Protein AF-F2LV15-F1 (afdb_monomer_lite)

Sequence (290 aa):
MLFKLFSFTTITFILYVIFGIISYVFFKDALTNHFLLFFIGASVLFAAANFAYYYYQLISNVEKINRQFKDIISDERIDLLKEIKTPSVPFVETFMKKFKELINTTIGNLITAAGKASVFNAKFNFELKKTITAINENMEQFDAINSTMKDASYAITDISKNVEDFSNFMSEIEQAAKEVLLIAENVETAMESNVEMMEDGKHLINELGDNLKNISNIVNVINDIADQTNLLALNAAIEAARAGEAGRGFAVVADEVRKLAEKTQSNAHEIYEMINTVSVNAEKLIDQNL

Structure (mmCIF, N/CA/C/O backbone):
data_AF-F2LV15-F1
#
_entry.id   AF-F2LV15-F1
#
loop_
_atom_site.group_PDB
_atom_site.id
_atom_site.type_symbol
_atom_site.label_atom_id
_atom_site.label_alt_id
_atom_site.label_comp_id
_atom_site.label_asym_id
_atom_site.label_entity_id
_atom_site.label_seq_id
_atom_site.pdbx_PDB_ins_code
_atom_site.Cartn_x
_atom_site.Cartn_y
_atom_site.Cartn_z
_atom_site.occupancy
_atom_site.B_iso_or_equiv
_atom_site.auth_seq_id
_atom_site.auth_comp_id
_atom_site.auth_asym_id
_atom_site.auth_atom_id
_atom_site.pdbx_PDB_model_num
ATOM 1 N N . MET A 1 1 ? 65.705 5.227 -80.078 1.00 57.25 1 MET A N 1
ATOM 2 C CA . MET A 1 1 ? 64.737 5.387 -81.191 1.00 57.25 1 MET A CA 1
ATOM 3 C C . MET A 1 1 ? 64.908 6.724 -81.886 1.00 57.25 1 MET A C 1
ATOM 5 O O . MET A 1 1 ? 65.190 6.689 -83.072 1.00 57.25 1 MET A O 1
ATOM 9 N N . LEU A 1 2 ? 64.864 7.854 -81.163 1.00 55.50 2 LEU A N 1
ATOM 10 C CA . LEU A 1 2 ? 65.332 9.150 -81.680 1.00 55.50 2 LEU A CA 1
ATOM 11 C C . LEU A 1 2 ? 66.705 9.007 -82.334 1.00 55.50 2 LEU A C 1
ATOM 13 O O . LEU A 1 2 ? 66.846 9.385 -83.473 1.00 55.50 2 LEU A O 1
ATOM 17 N N . PHE A 1 3 ? 67.647 8.292 -81.713 1.00 60.44 3 PHE A N 1
ATOM 18 C CA . PHE A 1 3 ? 68.953 8.019 -82.324 1.00 60.44 3 PHE A CA 1
ATOM 19 C C . PHE A 1 3 ? 68.913 7.182 -83.621 1.00 60.44 3 PHE A C 1
ATOM 21 O O . PHE A 1 3 ? 69.736 7.403 -84.492 1.00 60.44 3 PHE A O 1
ATOM 28 N N . LYS A 1 4 ? 67.965 6.243 -83.791 1.00 64.06 4 LYS A N 1
ATOM 29 C CA . LYS A 1 4 ? 67.830 5.429 -85.023 1.00 64.06 4 LYS A CA 1
ATOM 30 C C . LYS A 1 4 ? 67.098 6.185 -86.131 1.00 64.06 4 LYS A C 1
ATOM 32 O O . LYS A 1 4 ? 67.477 6.067 -87.284 1.00 64.06 4 LYS A O 1
ATOM 37 N N . LEU A 1 5 ? 66.069 6.952 -85.776 1.00 66.00 5 LEU A N 1
ATOM 38 C CA . LEU A 1 5 ? 65.359 7.849 -86.688 1.00 66.00 5 LEU A CA 1
ATOM 39 C C . LEU A 1 5 ? 66.277 8.985 -87.130 1.00 66.00 5 LEU A C 1
ATOM 41 O O . LEU A 1 5 ? 66.408 9.209 -88.321 1.00 66.00 5 LEU A O 1
ATOM 45 N N . PHE A 1 6 ? 66.993 9.587 -86.177 1.00 70.38 6 PHE A N 1
ATOM 46 C CA . PHE A 1 6 ? 68.025 10.588 -86.405 1.00 70.38 6 PHE A CA 1
ATOM 47 C C . PHE A 1 6 ? 69.156 10.006 -87.246 1.00 70.38 6 PHE A C 1
ATOM 49 O O . PHE A 1 6 ? 69.463 10.561 -88.283 1.00 70.38 6 PHE A O 1
ATOM 56 N N . SER A 1 7 ? 69.706 8.840 -86.893 1.00 73.31 7 SER A N 1
ATOM 57 C CA . SER A 1 7 ? 70.724 8.158 -87.703 1.00 73.31 7 SER A CA 1
ATOM 58 C C . SER A 1 7 ? 70.222 7.850 -89.113 1.00 73.31 7 SER A C 1
ATOM 60 O O . SER A 1 7 ? 70.946 8.118 -90.062 1.00 73.31 7 SER A O 1
ATOM 62 N N . PHE A 1 8 ? 68.981 7.386 -89.285 1.00 74.94 8 PHE A N 1
ATOM 63 C CA . PHE A 1 8 ? 68.392 7.166 -90.604 1.00 74.94 8 PHE A CA 1
ATOM 64 C C . PHE A 1 8 ? 68.235 8.477 -91.381 1.00 74.94 8 PHE A C 1
ATOM 66 O O . PHE A 1 8 ? 68.671 8.537 -92.524 1.00 74.94 8 PHE A O 1
ATOM 73 N N . THR A 1 9 ? 67.702 9.549 -90.784 1.00 76.44 9 THR A N 1
ATOM 74 C CA . THR A 1 9 ? 67.634 10.871 -91.435 1.00 76.44 9 THR A CA 1
ATOM 75 C C . THR A 1 9 ? 69.008 11.422 -91.764 1.00 76.44 9 THR A C 1
ATOM 77 O O . THR A 1 9 ? 69.189 11.955 -92.846 1.00 76.44 9 THR A O 1
ATOM 80 N N . THR A 1 10 ? 69.990 11.263 -90.881 1.00 79.00 10 THR A N 1
ATOM 81 C CA . THR A 1 10 ? 71.347 11.773 -91.077 1.00 79.00 10 THR A CA 1
ATOM 82 C C . THR A 1 10 ? 72.059 10.984 -92.170 1.00 79.00 10 THR A C 1
ATOM 84 O O . THR A 1 10 ? 72.655 11.585 -93.051 1.00 79.00 10 THR A O 1
ATOM 87 N N . ILE A 1 11 ? 71.941 9.653 -92.187 1.00 80.19 11 ILE A N 1
ATOM 88 C CA . ILE A 1 11 ? 72.506 8.792 -93.237 1.00 80.19 11 ILE A CA 1
ATOM 89 C C . ILE A 1 11 ? 71.835 9.072 -94.581 1.00 80.19 11 ILE A C 1
ATOM 91 O O . ILE A 1 11 ? 72.521 9.244 -95.583 1.00 80.19 11 ILE A O 1
ATOM 95 N N . THR A 1 12 ? 70.505 9.144 -94.614 1.00 77.88 12 THR A N 1
ATOM 96 C CA . THR A 1 12 ? 69.761 9.413 -95.851 1.00 77.88 12 THR A CA 1
ATOM 97 C C . THR A 1 12 ? 70.030 10.831 -96.361 1.00 77.88 12 THR A C 1
ATOM 99 O O . THR A 1 12 ? 70.203 11.005 -97.561 1.00 77.88 12 THR A O 1
ATOM 102 N N . PHE A 1 13 ? 70.186 11.823 -95.478 1.00 81.25 13 PHE A N 1
ATOM 103 C CA . PHE A 1 13 ? 70.585 13.186 -95.839 1.00 81.25 13 PHE A CA 1
ATOM 104 C C . PHE A 1 13 ? 72.026 13.253 -96.361 1.00 81.25 13 PHE A C 1
ATOM 106 O O . PHE A 1 13 ? 72.273 13.878 -97.387 1.00 81.25 13 PHE A O 1
ATOM 113 N N . ILE A 1 14 ? 72.974 12.564 -95.716 1.00 82.75 14 ILE A N 1
ATOM 114 C CA . ILE A 1 14 ? 74.360 12.460 -96.198 1.00 82.75 14 ILE A CA 1
ATOM 115 C C . ILE A 1 14 ? 74.393 11.794 -97.578 1.00 82.75 14 ILE A C 1
ATOM 117 O O . ILE A 1 14 ? 75.031 12.318 -98.486 1.00 82.75 14 ILE A O 1
ATOM 121 N N . LEU A 1 15 ? 73.671 10.685 -97.767 1.00 80.25 15 LEU A N 1
ATOM 122 C CA . LEU A 1 15 ? 73.543 10.021 -99.067 1.00 80.25 15 LEU A CA 1
ATOM 123 C C . LEU A 1 15 ? 72.927 10.950 -100.114 1.00 80.25 15 LEU A C 1
ATOM 125 O O . LEU A 1 15 ? 73.430 11.008 -101.230 1.00 80.25 15 LEU A O 1
ATOM 129 N N . TYR A 1 16 ? 71.887 11.702 -99.754 1.00 80.94 16 TYR A N 1
ATOM 130 C CA . TYR A 1 16 ? 71.246 12.678 -100.631 1.00 80.94 16 TYR A CA 1
ATOM 131 C C . TYR A 1 16 ? 72.227 13.768 -101.089 1.00 80.94 16 TYR A C 1
ATOM 133 O O . TYR A 1 16 ? 72.335 14.044 -102.283 1.00 80.94 16 TYR A O 1
ATOM 141 N N . VAL A 1 17 ? 73.001 14.333 -100.159 1.00 81.00 17 VAL A N 1
ATOM 142 C CA . VAL A 1 17 ? 74.029 15.340 -100.460 1.00 81.00 17 VAL A CA 1
ATOM 143 C C . VAL A 1 17 ? 75.148 14.749 -101.325 1.00 81.00 17 VAL A C 1
ATOM 145 O O . VAL A 1 17 ? 75.535 15.366 -102.315 1.00 81.00 17 VAL A O 1
ATOM 148 N N . ILE A 1 18 ? 75.632 13.542 -101.014 1.00 81.56 18 ILE A N 1
ATOM 149 C CA . ILE A 1 18 ? 76.665 12.847 -101.801 1.00 81.56 18 ILE A CA 1
ATOM 150 C C . ILE A 1 18 ? 76.174 12.571 -103.227 1.00 81.56 18 ILE A C 1
ATOM 152 O O . ILE A 1 18 ? 76.886 12.880 -104.180 1.00 81.56 18 ILE A O 1
ATOM 156 N N . PHE A 1 19 ? 74.956 12.046 -103.397 1.00 77.62 19 PHE A N 1
ATOM 157 C CA . PHE A 1 19 ? 74.352 11.841 -104.717 1.00 77.62 19 PHE A CA 1
ATOM 158 C C . PHE A 1 19 ? 74.187 13.159 -105.477 1.00 77.62 19 PHE A C 1
ATOM 160 O O . PHE A 1 19 ? 74.449 13.201 -106.679 1.00 77.62 19 PHE A O 1
ATOM 167 N N . GLY A 1 20 ? 73.816 14.242 -104.787 1.00 74.62 20 GLY A N 1
ATOM 168 C CA . GLY A 1 20 ? 73.754 15.585 -105.364 1.00 74.62 20 GLY A CA 1
ATOM 169 C C . GLY A 1 20 ? 75.109 16.065 -105.895 1.00 74.62 20 GLY A C 1
ATOM 170 O O . GLY A 1 20 ? 75.189 16.543 -107.026 1.00 74.62 20 GLY A O 1
ATOM 171 N N . ILE A 1 21 ? 76.183 15.876 -105.120 1.00 79.38 21 ILE A N 1
ATOM 172 C CA . ILE A 1 21 ? 77.556 16.242 -105.507 1.00 79.38 21 ILE A CA 1
ATOM 173 C C . ILE A 1 21 ? 78.051 15.376 -106.676 1.00 79.38 21 ILE A C 1
ATOM 175 O O . ILE A 1 21 ? 78.577 15.912 -107.650 1.00 79.38 21 ILE A O 1
ATOM 179 N N . ILE A 1 22 ? 77.858 14.054 -106.619 1.00 77.50 22 ILE A N 1
ATOM 180 C CA . ILE A 1 22 ? 78.252 13.119 -107.689 1.00 77.50 22 ILE A CA 1
ATOM 181 C C . ILE A 1 22 ? 77.520 13.456 -108.991 1.00 77.50 22 ILE A C 1
ATOM 183 O O . ILE A 1 22 ? 78.147 13.536 -110.045 1.00 77.50 22 ILE A O 1
ATOM 187 N N . SER A 1 23 ? 76.210 13.702 -108.916 1.00 72.19 23 SER A N 1
ATOM 188 C CA . SER A 1 23 ? 75.401 14.092 -110.073 1.00 72.19 23 SER A CA 1
ATOM 189 C C . SER A 1 23 ? 75.922 15.384 -110.711 1.00 72.19 23 SER A C 1
ATOM 191 O O . SER A 1 23 ? 76.111 15.439 -111.925 1.00 72.19 23 SER A O 1
ATOM 193 N N . TYR A 1 24 ? 76.268 16.391 -109.899 1.00 73.94 24 TYR A N 1
ATOM 194 C CA . TYR A 1 24 ? 76.853 17.643 -110.389 1.00 73.94 24 TYR A CA 1
ATOM 195 C C . TYR A 1 24 ? 78.217 17.451 -111.074 1.00 73.94 24 TYR A C 1
ATOM 197 O O . TYR A 1 24 ? 78.481 18.080 -112.097 1.00 73.94 24 TYR A O 1
ATOM 205 N N . VAL A 1 25 ? 79.083 16.584 -110.537 1.00 76.50 25 VAL A N 1
ATOM 206 C CA . VAL A 1 25 ? 80.433 16.350 -111.082 1.00 76.50 25 VAL A CA 1
ATOM 207 C C . VAL A 1 25 ? 80.398 15.555 -112.390 1.00 76.50 25 VAL A C 1
ATOM 209 O O . VAL A 1 25 ? 81.086 15.927 -113.336 1.00 76.50 25 VAL A O 1
ATOM 212 N N . PHE A 1 26 ? 79.606 14.481 -112.466 1.00 70.50 26 PHE A N 1
ATOM 213 C CA . PHE A 1 26 ? 79.607 13.568 -113.618 1.00 70.50 26 PHE A CA 1
ATOM 214 C C . PHE A 1 26 ? 78.736 14.031 -114.792 1.00 70.50 26 PHE A C 1
ATOM 216 O O . PHE A 1 26 ? 79.024 13.680 -115.932 1.00 70.50 26 PHE A O 1
ATOM 223 N N . PHE A 1 27 ? 77.688 14.817 -114.539 1.00 68.88 27 PHE A N 1
ATOM 224 C CA . PHE A 1 27 ? 76.720 15.228 -115.563 1.00 68.88 27 PHE A CA 1
ATOM 225 C C . PHE A 1 27 ? 76.712 16.746 -115.804 1.00 68.88 27 PHE A C 1
ATOM 227 O O . PHE A 1 27 ? 75.730 17.289 -116.308 1.00 68.88 27 PHE A O 1
ATOM 234 N N . LYS A 1 28 ? 77.806 17.441 -115.465 1.00 66.38 28 LYS A N 1
ATOM 235 C CA . LYS A 1 28 ? 77.930 18.910 -115.490 1.00 66.38 28 LYS A CA 1
ATOM 236 C C . LYS A 1 28 ? 77.483 19.561 -116.811 1.00 66.38 28 LYS A C 1
ATOM 238 O O . LYS A 1 28 ? 76.786 20.576 -116.770 1.00 66.38 28 LYS A O 1
ATOM 243 N N . ASP A 1 29 ? 77.825 18.952 -117.948 1.00 64.50 29 ASP A N 1
ATOM 244 C CA . ASP A 1 29 ? 77.518 19.468 -119.294 1.00 64.50 29 ASP A CA 1
ATOM 245 C C . ASP A 1 29 ? 76.077 19.166 -119.747 1.00 64.50 29 ASP A C 1
ATOM 247 O O . ASP A 1 29 ? 75.484 19.925 -120.509 1.00 64.50 29 ASP A O 1
ATOM 251 N N . ALA A 1 30 ? 75.472 18.084 -119.243 1.00 62.19 30 ALA A N 1
ATOM 252 C CA . ALA A 1 30 ? 74.071 17.737 -119.503 1.00 62.19 30 ALA A CA 1
ATOM 253 C C . ALA A 1 30 ? 73.099 18.479 -118.563 1.00 62.19 30 ALA A C 1
ATOM 255 O O . ALA A 1 30 ? 71.939 18.715 -118.901 1.00 62.19 30 ALA A O 1
ATOM 256 N N . LEU A 1 31 ? 73.569 18.859 -117.372 1.00 61.91 31 LEU A N 1
ATOM 257 C CA . LEU A 1 31 ? 72.756 19.464 -116.319 1.00 61.91 31 LEU A CA 1
ATOM 258 C C . LEU A 1 31 ? 72.715 20.995 -116.366 1.00 61.91 31 LEU A C 1
ATOM 260 O O . LEU A 1 31 ? 71.868 21.573 -115.692 1.00 61.91 31 LEU A O 1
ATOM 264 N N . THR A 1 32 ? 73.548 21.678 -117.156 1.00 63.94 32 THR A N 1
ATOM 265 C CA . THR A 1 32 ? 73.711 23.144 -117.061 1.00 63.94 32 THR A CA 1
ATOM 266 C C . THR A 1 32 ? 72.404 23.928 -117.267 1.00 63.94 32 THR A C 1
ATOM 268 O O . THR A 1 32 ? 72.209 24.953 -116.622 1.00 63.94 32 THR A O 1
ATOM 271 N N . ASN A 1 33 ? 71.465 23.403 -118.069 1.00 64.75 33 ASN A N 1
ATOM 272 C CA . ASN A 1 33 ? 70.156 24.033 -118.310 1.00 64.75 33 ASN A CA 1
ATOM 273 C C . ASN A 1 33 ? 68.991 23.4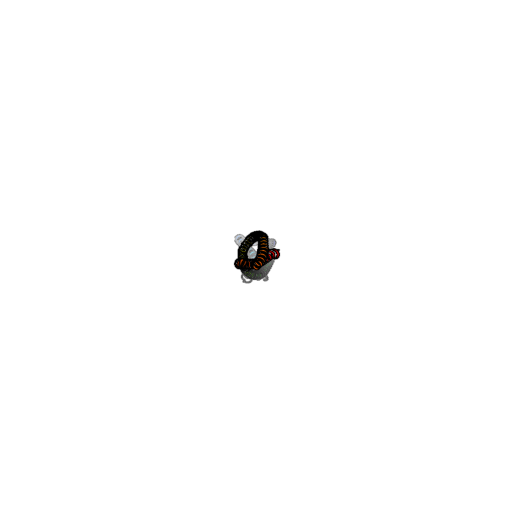59 -117.472 1.00 64.75 33 ASN A C 1
ATOM 275 O O . ASN A 1 33 ? 67.927 24.069 -117.440 1.00 64.75 33 ASN A O 1
ATOM 279 N N . HIS A 1 34 ? 69.155 22.318 -116.785 1.00 71.19 34 HIS A N 1
ATOM 280 C CA . HIS A 1 34 ? 68.050 21.628 -116.083 1.00 71.19 34 HIS A CA 1
ATOM 281 C C . HIS A 1 34 ? 68.381 21.162 -114.647 1.00 71.19 34 HIS A C 1
ATOM 283 O O . HIS A 1 34 ? 67.541 20.542 -113.994 1.00 71.19 34 HIS A O 1
ATOM 289 N N . PHE A 1 35 ? 69.566 21.482 -114.111 1.00 72.88 35 PHE A N 1
ATOM 290 C CA . PHE A 1 35 ? 70.040 21.037 -112.791 1.00 72.88 35 PHE A CA 1
ATOM 291 C C . PHE A 1 35 ? 69.076 21.366 -111.646 1.00 72.88 35 PHE A C 1
ATOM 293 O O . PHE A 1 35 ? 68.763 20.500 -110.831 1.00 72.88 35 PHE A O 1
ATOM 300 N N . LEU A 1 36 ? 68.574 22.606 -111.601 1.00 71.44 36 LEU A N 1
ATOM 301 C CA . LEU A 1 36 ? 67.680 23.064 -110.533 1.00 71.44 36 LEU A CA 1
ATOM 302 C C . LEU A 1 36 ? 66.377 22.257 -110.483 1.00 71.44 36 LEU A C 1
ATOM 304 O O . LEU A 1 36 ? 65.924 21.905 -109.397 1.00 71.44 36 LEU A O 1
ATOM 308 N N . LEU A 1 37 ? 65.805 21.910 -111.639 1.00 76.69 37 LEU A N 1
ATOM 309 C CA . LEU A 1 37 ? 64.569 21.126 -111.706 1.00 76.69 37 LEU A CA 1
ATOM 310 C C . LEU A 1 37 ? 64.782 19.693 -111.201 1.00 76.69 37 LEU A C 1
ATOM 312 O O . LEU A 1 37 ? 63.983 19.203 -110.401 1.00 76.69 37 LEU A O 1
ATOM 316 N N . PHE A 1 38 ? 65.884 19.043 -111.592 1.00 79.62 38 PHE A N 1
ATOM 317 C CA . PHE A 1 38 ? 66.228 17.706 -111.096 1.00 79.62 38 PHE A CA 1
ATOM 318 C C . PHE A 1 38 ? 66.532 17.701 -109.593 1.00 79.62 38 PHE A C 1
ATOM 320 O O . PHE A 1 38 ? 66.089 16.799 -108.882 1.00 79.62 38 PHE A O 1
ATOM 327 N N . PHE A 1 39 ? 67.236 18.717 -109.087 1.00 77.25 39 PHE A N 1
ATOM 328 C CA . PHE A 1 39 ? 67.559 18.831 -107.665 1.00 77.25 39 PHE A CA 1
ATOM 329 C C . PHE A 1 39 ? 66.314 19.069 -106.795 1.00 77.25 39 PHE A C 1
ATOM 331 O O . PHE A 1 39 ? 66.156 18.443 -105.743 1.00 77.25 39 PHE A O 1
ATOM 338 N N . ILE A 1 40 ? 65.393 19.930 -107.239 1.00 80.44 40 ILE A N 1
ATOM 339 C CA . ILE A 1 40 ? 64.112 20.151 -106.552 1.00 80.44 40 ILE A CA 1
ATOM 340 C C . ILE A 1 40 ? 63.282 18.862 -106.561 1.00 80.44 40 ILE A C 1
ATOM 342 O O . ILE A 1 40 ? 62.785 18.452 -105.513 1.00 80.44 40 ILE A O 1
ATOM 346 N N . GLY A 1 41 ? 63.188 18.176 -107.706 1.00 84.25 41 GLY A N 1
ATOM 347 C CA . GLY A 1 41 ? 62.476 16.899 -107.817 1.00 84.25 41 GLY A CA 1
ATOM 348 C C . GLY A 1 41 ? 63.036 15.823 -106.881 1.00 84.25 41 GLY A C 1
ATOM 349 O O . GLY A 1 41 ? 62.278 15.162 -106.169 1.00 84.25 41 GLY A O 1
ATOM 350 N N . ALA A 1 42 ? 64.363 15.696 -106.809 1.00 81.75 42 ALA A N 1
ATOM 351 C CA . ALA A 1 42 ? 65.031 14.771 -105.898 1.00 81.75 42 ALA A CA 1
ATOM 352 C C . ALA A 1 42 ? 64.813 15.145 -104.419 1.00 81.75 42 ALA A C 1
ATOM 354 O O . ALA A 1 42 ? 64.582 14.257 -103.599 1.00 81.75 42 ALA A O 1
ATOM 355 N N . SER A 1 43 ? 64.807 16.441 -104.080 1.00 82.50 43 SER A N 1
ATOM 356 C CA . SER A 1 43 ? 64.523 16.927 -102.717 1.00 82.50 43 SER A CA 1
ATOM 357 C C . SER A 1 43 ? 63.098 16.584 -102.279 1.00 82.50 43 SER A C 1
ATOM 359 O O . SER A 1 43 ? 62.882 16.141 -101.152 1.00 82.50 43 SER A O 1
ATOM 361 N N . VAL A 1 44 ? 62.119 16.765 -103.172 1.00 87.75 44 VAL A N 1
ATOM 362 C CA . VAL A 1 44 ? 60.709 16.442 -102.906 1.00 87.75 44 VAL A CA 1
ATOM 363 C C . VAL A 1 44 ? 60.524 14.937 -102.735 1.00 87.75 44 VAL A C 1
ATOM 365 O O . VAL A 1 44 ? 59.878 14.510 -101.780 1.00 87.75 44 VAL A O 1
ATOM 368 N N . LEU A 1 45 ? 61.130 14.122 -103.604 1.00 86.56 45 LEU A N 1
ATOM 369 C CA . LEU A 1 45 ? 61.100 12.661 -103.478 1.00 86.56 45 LEU A CA 1
ATOM 370 C C . LEU A 1 45 ? 61.751 12.186 -102.177 1.00 86.56 45 LEU A C 1
ATOM 372 O O . LEU A 1 45 ? 61.209 11.313 -101.501 1.00 86.56 45 LEU A O 1
ATOM 376 N N . PHE A 1 46 ? 62.878 12.786 -101.798 1.00 82.94 46 PHE A N 1
ATOM 377 C CA . PHE A 1 46 ? 63.549 12.504 -100.537 1.00 82.94 46 PHE A CA 1
ATOM 378 C C . PHE A 1 46 ? 62.656 12.831 -99.336 1.00 82.94 46 PHE A C 1
ATOM 380 O O . PHE A 1 46 ? 62.456 11.984 -98.464 1.00 82.94 46 PHE A O 1
ATOM 387 N N . ALA A 1 47 ? 62.071 14.032 -99.314 1.00 84.38 47 ALA A N 1
ATOM 388 C CA . ALA A 1 47 ? 61.150 14.451 -98.265 1.00 84.38 47 ALA A CA 1
ATOM 389 C C . ALA A 1 47 ? 59.920 13.532 -98.190 1.00 84.38 47 ALA A C 1
ATOM 391 O O . ALA A 1 47 ? 59.529 13.129 -97.097 1.00 84.38 47 ALA A O 1
ATOM 392 N N . ALA A 1 48 ? 59.354 13.134 -99.334 1.00 87.75 48 ALA A N 1
ATOM 393 C CA . ALA A 1 48 ? 58.217 12.221 -99.404 1.00 87.75 48 ALA A CA 1
ATOM 394 C C . ALA A 1 48 ? 58.563 10.810 -98.903 1.00 87.75 48 ALA A C 1
ATOM 396 O O . ALA A 1 48 ? 57.798 10.236 -98.133 1.00 87.75 48 ALA A O 1
ATOM 397 N N . ALA A 1 49 ? 59.721 10.259 -99.279 1.00 84.62 49 ALA A N 1
ATOM 398 C CA . ALA A 1 49 ? 60.176 8.950 -98.809 1.00 84.62 49 ALA A CA 1
ATOM 399 C C . ALA A 1 49 ? 60.447 8.953 -97.298 1.00 84.62 49 ALA A C 1
ATOM 401 O O . ALA A 1 49 ? 60.085 8.019 -96.581 1.00 84.62 49 ALA A O 1
ATOM 402 N N . ASN A 1 50 ? 61.047 10.033 -96.803 1.00 82.44 50 ASN A N 1
ATOM 403 C CA . ASN A 1 50 ? 61.328 10.220 -95.392 1.00 82.44 50 ASN A CA 1
ATOM 404 C C . ASN A 1 50 ? 60.026 10.388 -94.583 1.00 82.44 50 ASN A C 1
ATOM 406 O O . ASN A 1 50 ? 59.840 9.716 -93.568 1.00 82.44 50 ASN A O 1
ATOM 410 N N . PHE A 1 51 ? 59.075 11.180 -95.091 1.00 85.88 51 PHE A N 1
ATOM 411 C CA . PHE A 1 51 ? 57.730 11.302 -94.530 1.00 85.88 51 PHE A CA 1
ATOM 412 C C . PHE A 1 51 ? 56.985 9.965 -94.540 1.00 85.88 51 PHE A C 1
ATOM 414 O O . PHE A 1 51 ? 56.423 9.588 -93.520 1.00 85.88 51 PHE A O 1
ATOM 421 N N . ALA A 1 52 ? 57.018 9.211 -95.641 1.00 84.88 52 ALA A N 1
ATOM 422 C CA . ALA A 1 52 ? 56.389 7.896 -95.738 1.00 84.88 52 ALA A CA 1
ATOM 423 C C . ALA A 1 52 ? 56.989 6.900 -94.732 1.00 84.88 52 ALA A C 1
ATOM 425 O O . ALA A 1 52 ? 56.249 6.163 -94.079 1.00 84.88 52 ALA A O 1
ATOM 426 N N . TYR A 1 53 ? 58.311 6.918 -94.545 1.00 82.44 53 TYR A N 1
ATOM 427 C CA . TYR A 1 53 ? 58.990 6.109 -93.533 1.00 82.44 53 TYR A CA 1
ATOM 428 C C . TYR A 1 53 ? 58.546 6.487 -92.114 1.00 82.44 53 TYR A C 1
ATOM 430 O O . TYR A 1 53 ? 58.164 5.617 -91.329 1.00 82.44 53 TYR A O 1
ATOM 438 N N . TYR A 1 54 ? 58.520 7.783 -91.792 1.00 80.12 54 TYR A N 1
ATOM 439 C CA . TYR A 1 54 ? 58.033 8.274 -90.502 1.00 80.12 54 TYR A CA 1
ATOM 440 C C . TYR A 1 54 ? 56.549 7.955 -90.272 1.00 80.12 54 TYR A C 1
ATOM 442 O O . TYR A 1 54 ? 56.179 7.489 -89.193 1.00 80.12 54 TYR A O 1
ATOM 450 N N . TYR A 1 55 ? 55.711 8.143 -91.290 1.00 83.75 55 TYR A N 1
ATOM 451 C CA . TYR A 1 55 ? 54.283 7.840 -91.271 1.00 83.75 55 TYR A CA 1
ATOM 452 C C . TYR A 1 55 ? 54.036 6.347 -91.018 1.00 83.75 55 TYR A C 1
ATOM 454 O O . TYR A 1 55 ? 53.261 5.982 -90.131 1.00 83.75 55 TYR A O 1
ATOM 462 N N . TYR A 1 56 ? 54.745 5.468 -91.728 1.00 80.69 56 TYR A N 1
ATOM 463 C CA . TYR A 1 56 ? 54.607 4.024 -91.555 1.00 80.69 56 TYR A CA 1
ATOM 464 C C . TYR A 1 56 ? 55.137 3.547 -90.193 1.00 80.69 56 TYR A C 1
ATOM 466 O O . TYR A 1 56 ? 54.520 2.699 -89.548 1.00 80.69 56 TYR A O 1
ATOM 474 N N . GLN A 1 57 ? 56.244 4.118 -89.709 1.00 76.56 57 GLN A N 1
ATOM 475 C CA . GLN A 1 57 ? 56.864 3.696 -88.452 1.00 76.56 57 GLN A CA 1
ATOM 476 C C . GLN A 1 57 ? 56.118 4.198 -87.203 1.00 76.56 57 GLN A C 1
ATOM 478 O O . GLN A 1 57 ? 56.082 3.492 -86.191 1.00 76.56 57 GLN A O 1
ATOM 483 N N . LEU A 1 58 ? 55.542 5.403 -87.242 1.00 76.38 58 LEU A N 1
ATOM 484 C CA . LEU A 1 58 ? 54.887 6.033 -86.088 1.00 76.38 58 LEU A CA 1
ATOM 485 C C . LEU A 1 58 ? 53.362 6.018 -86.215 1.00 76.38 58 LEU A C 1
ATOM 487 O O . LEU A 1 58 ? 52.688 5.408 -85.386 1.00 76.38 58 LEU A O 1
ATOM 491 N N . ILE A 1 59 ? 52.817 6.654 -87.254 1.00 80.56 59 ILE A N 1
ATOM 492 C CA . ILE A 1 59 ? 51.377 6.940 -87.361 1.00 80.56 59 ILE A CA 1
ATOM 493 C C . ILE A 1 59 ? 50.572 5.655 -87.574 1.00 80.56 59 ILE A C 1
ATOM 495 O O . ILE A 1 59 ? 49.627 5.397 -86.831 1.00 80.56 59 ILE A O 1
ATOM 499 N N . SER A 1 60 ? 50.996 4.786 -88.496 1.00 79.62 60 SER A N 1
ATOM 500 C CA . SER A 1 60 ? 50.312 3.506 -88.757 1.00 79.62 60 SER A CA 1
ATOM 501 C C . SER A 1 60 ? 50.231 2.611 -87.511 1.00 79.62 60 SER A C 1
ATOM 503 O O . SER A 1 60 ? 49.219 1.959 -87.249 1.00 79.62 60 SER A O 1
ATOM 505 N N . ASN A 1 61 ? 51.282 2.605 -86.690 1.00 79.31 61 ASN A N 1
ATOM 506 C CA . ASN A 1 61 ? 51.326 1.823 -85.456 1.00 79.31 61 ASN A CA 1
ATOM 507 C C . ASN A 1 61 ? 50.397 2.382 -84.368 1.00 79.31 61 ASN A C 1
ATOM 509 O O . ASN A 1 61 ? 49.749 1.607 -83.663 1.00 79.31 61 ASN A O 1
ATOM 513 N N . VAL A 1 62 ? 50.284 3.708 -84.264 1.00 79.25 62 VAL A N 1
ATOM 514 C CA . VAL A 1 62 ? 49.325 4.369 -83.365 1.00 79.25 62 VAL A CA 1
ATOM 515 C C . VAL A 1 62 ? 47.887 4.115 -83.819 1.00 79.25 62 VAL A C 1
ATOM 517 O O . VAL A 1 62 ? 47.041 3.782 -82.992 1.00 79.25 62 VAL A O 1
ATOM 520 N N . GLU A 1 63 ? 47.602 4.170 -85.123 1.00 81.88 63 GLU A N 1
ATOM 521 C CA . GLU A 1 63 ? 46.275 3.834 -85.652 1.00 81.88 63 GLU A CA 1
ATOM 522 C C . GLU A 1 63 ? 45.872 2.386 -85.350 1.00 81.88 63 GLU A C 1
ATOM 524 O O . GLU A 1 63 ? 44.721 2.132 -84.991 1.00 81.88 63 GLU A O 1
ATOM 529 N N . LYS A 1 64 ? 46.804 1.430 -85.460 1.00 81.38 64 LYS A N 1
ATOM 530 C CA . LYS A 1 64 ? 46.554 0.021 -85.110 1.00 81.38 64 LYS A CA 1
ATOM 531 C C . LYS A 1 64 ? 46.209 -0.148 -83.633 1.00 81.38 64 LYS A C 1
ATOM 533 O O . LYS A 1 64 ? 45.292 -0.902 -83.320 1.00 81.38 64 LYS A O 1
ATOM 538 N N . ILE A 1 65 ? 46.917 0.551 -82.744 1.00 80.62 65 ILE A N 1
ATOM 539 C CA . ILE A 1 65 ? 46.610 0.557 -81.308 1.00 80.62 65 ILE A CA 1
ATOM 540 C C . ILE A 1 65 ? 45.231 1.170 -81.063 1.00 80.62 65 ILE A C 1
ATOM 542 O O . ILE A 1 65 ? 44.427 0.582 -80.349 1.00 80.62 65 ILE A O 1
ATOM 546 N N . ASN A 1 66 ? 44.927 2.309 -81.688 1.00 82.81 66 ASN A N 1
ATOM 547 C CA . ASN A 1 66 ? 43.638 2.978 -81.533 1.00 82.81 66 ASN A CA 1
ATOM 548 C C . ASN A 1 66 ? 42.465 2.087 -81.973 1.00 82.81 66 ASN A C 1
ATOM 550 O O . ASN A 1 66 ? 41.456 2.021 -81.281 1.00 82.81 66 ASN A O 1
ATOM 554 N N . ARG A 1 67 ? 42.607 1.352 -83.086 1.00 82.56 67 ARG A N 1
ATOM 555 C CA . ARG A 1 67 ? 41.598 0.370 -83.521 1.00 82.56 67 ARG A CA 1
ATOM 556 C C . ARG A 1 67 ? 41.431 -0.753 -82.498 1.00 82.56 67 ARG A C 1
ATOM 558 O O . ARG A 1 67 ? 40.310 -1.027 -82.101 1.00 82.56 67 ARG A O 1
ATOM 565 N N . GLN A 1 68 ? 42.531 -1.327 -82.006 1.00 80.44 68 GLN A N 1
ATOM 566 C CA . GLN A 1 68 ? 42.473 -2.376 -80.979 1.00 80.44 68 GLN A CA 1
ATOM 567 C C . GLN A 1 68 ? 41.817 -1.888 -79.679 1.00 80.44 68 GLN A C 1
ATOM 569 O O . GLN A 1 68 ? 41.034 -2.621 -79.086 1.00 80.44 68 GLN A O 1
ATOM 574 N N . PHE A 1 69 ? 42.083 -0.651 -79.252 1.00 77.81 69 PHE A N 1
ATOM 575 C CA . PHE A 1 69 ? 41.394 -0.052 -78.106 1.00 77.81 69 PHE A CA 1
ATOM 576 C C . PHE A 1 69 ? 39.917 0.188 -78.371 1.00 77.81 69 PHE A C 1
ATOM 578 O O . PHE A 1 69 ? 39.095 -0.103 -77.508 1.00 77.81 69 PHE A O 1
ATOM 585 N N . LYS A 1 70 ? 39.574 0.699 -79.556 1.00 81.31 70 LYS A N 1
ATOM 586 C CA . LYS A 1 70 ? 38.182 0.895 -79.949 1.00 81.31 70 LYS A CA 1
ATOM 587 C C . LYS A 1 70 ? 37.421 -0.426 -79.898 1.00 81.31 70 LYS A C 1
ATOM 589 O O . LYS A 1 70 ? 36.345 -0.436 -79.324 1.00 81.31 70 LYS A O 1
ATOM 594 N N . ASP A 1 71 ? 38.015 -1.514 -80.385 1.00 78.38 71 ASP A N 1
ATOM 595 C CA . ASP A 1 71 ? 37.412 -2.850 -80.353 1.00 78.38 71 ASP A CA 1
ATOM 596 C C . ASP A 1 71 ? 37.228 -3.380 -78.921 1.00 78.38 71 ASP A C 1
ATOM 598 O O . ASP A 1 71 ? 36.234 -4.035 -78.632 1.00 78.38 71 ASP A O 1
ATOM 602 N N . ILE A 1 72 ? 38.174 -3.099 -78.015 1.00 76.44 72 ILE A N 1
ATOM 603 C CA . ILE A 1 72 ? 38.085 -3.490 -76.595 1.00 76.44 72 ILE A CA 1
ATOM 604 C C . ILE A 1 72 ? 36.991 -2.699 -75.860 1.00 76.44 72 ILE A C 1
ATOM 606 O O . ILE A 1 72 ? 36.363 -3.227 -74.948 1.00 76.44 72 ILE A O 1
ATOM 610 N N . ILE A 1 73 ? 36.779 -1.433 -76.231 1.00 73.00 73 ILE A N 1
ATOM 611 C CA . ILE A 1 73 ? 35.837 -0.520 -75.562 1.00 73.00 73 ILE A CA 1
ATOM 612 C C . ILE A 1 73 ? 34.436 -0.572 -76.195 1.00 73.00 73 ILE A C 1
ATOM 614 O O . ILE A 1 73 ? 33.459 -0.227 -75.541 1.00 73.00 73 ILE A O 1
ATOM 618 N N . SER A 1 74 ? 34.314 -0.983 -77.460 1.00 73.50 74 SER A N 1
ATOM 619 C CA . SER A 1 74 ? 33.026 -1.085 -78.160 1.00 73.50 74 SER A CA 1
ATOM 620 C C . SER A 1 74 ? 32.213 -2.326 -77.793 1.00 73.50 74 SER A C 1
ATOM 622 O O . SER A 1 74 ? 31.052 -2.411 -78.183 1.00 73.50 74 SER A O 1
ATOM 624 N N . ASP A 1 75 ? 32.822 -3.291 -77.105 1.00 69.38 75 ASP A N 1
ATOM 625 C CA . ASP A 1 75 ? 32.132 -4.475 -76.599 1.00 69.38 75 ASP A CA 1
ATOM 626 C C . ASP A 1 75 ? 31.416 -4.142 -75.276 1.00 69.38 75 ASP A C 1
ATOM 628 O O . ASP A 1 75 ? 31.951 -3.417 -74.435 1.00 69.38 75 ASP A O 1
ATOM 632 N N . GLU A 1 76 ? 30.213 -4.683 -75.063 1.00 66.69 76 GLU A N 1
ATOM 633 C CA . GLU A 1 76 ? 29.475 -4.539 -73.796 1.00 66.69 76 GLU A CA 1
ATOM 634 C C . GLU A 1 76 ? 30.250 -5.151 -72.620 1.00 66.69 76 GLU A C 1
ATOM 636 O O . GLU A 1 76 ? 30.052 -4.775 -71.460 1.00 66.69 76 GLU A O 1
ATOM 641 N N . ARG A 1 77 ? 31.158 -6.092 -72.914 1.00 66.69 77 ARG A N 1
ATOM 642 C CA . ARG A 1 77 ? 32.087 -6.678 -71.950 1.00 66.69 77 ARG A CA 1
ATOM 643 C C . ARG A 1 77 ? 33.521 -6.351 -72.336 1.00 66.69 77 ARG A C 1
ATOM 645 O O . ARG A 1 77 ? 34.083 -6.939 -73.251 1.00 66.69 77 ARG A O 1
ATOM 652 N N . ILE A 1 78 ? 34.140 -5.463 -71.565 1.00 71.62 78 ILE A N 1
ATOM 653 C CA . ILE A 1 78 ? 35.556 -5.130 -71.722 1.00 71.62 78 ILE A CA 1
ATOM 654 C C . ILE A 1 78 ? 36.405 -6.356 -71.351 1.00 71.62 78 ILE A C 1
ATOM 656 O O . ILE A 1 78 ? 36.612 -6.648 -70.171 1.00 71.62 78 ILE A O 1
ATOM 660 N N . ASP A 1 79 ? 36.920 -7.066 -72.355 1.00 71.94 79 ASP A N 1
ATOM 661 C CA . ASP A 1 79 ? 37.860 -8.172 -72.162 1.00 71.94 79 ASP A CA 1
ATOM 662 C C . ASP A 1 79 ? 39.312 -7.669 -72.138 1.00 71.94 79 ASP A C 1
ATOM 664 O O . ASP A 1 79 ? 39.965 -7.466 -73.166 1.00 71.94 79 ASP A O 1
ATOM 668 N N . LEU A 1 80 ? 39.836 -7.487 -70.926 1.00 70.00 80 LEU A N 1
ATOM 669 C CA . LEU A 1 80 ? 41.214 -7.052 -70.676 1.00 70.00 80 LEU A CA 1
ATOM 670 C C . LEU A 1 80 ? 42.250 -8.180 -70.763 1.00 70.00 80 LEU A C 1
ATOM 672 O O . LEU A 1 80 ? 43.460 -7.927 -70.670 1.00 70.00 80 LEU A O 1
ATOM 676 N N . LEU A 1 81 ? 41.805 -9.427 -70.933 1.00 68.19 81 LEU A N 1
ATOM 677 C CA . LEU A 1 81 ? 42.695 -10.564 -71.149 1.00 68.19 81 LEU A CA 1
ATOM 678 C C . LEU A 1 81 ? 43.200 -10.593 -72.590 1.00 68.19 81 LEU A C 1
ATOM 680 O O . LEU A 1 81 ? 44.307 -11.084 -72.823 1.00 68.19 81 LEU A O 1
ATOM 684 N N . LYS A 1 82 ? 42.461 -9.978 -73.524 1.00 73.38 82 LYS A N 1
ATOM 685 C CA . LYS A 1 82 ? 42.847 -9.851 -74.929 1.00 73.38 82 LYS A CA 1
ATOM 686 C C . LYS A 1 82 ? 44.258 -9.271 -75.061 1.00 73.38 82 LYS A C 1
ATOM 688 O O . LYS A 1 82 ? 44.625 -8.255 -74.456 1.00 73.38 82 LYS A O 1
ATOM 693 N N . GLU A 1 83 ? 45.090 -9.967 -75.826 1.00 68.19 83 GLU A N 1
ATOM 694 C CA . GLU A 1 83 ? 46.463 -9.551 -76.071 1.00 68.19 83 GLU A CA 1
ATOM 695 C C . GLU A 1 83 ? 46.472 -8.395 -77.077 1.00 68.19 83 GLU A C 1
ATOM 697 O O . GLU A 1 83 ? 46.048 -8.540 -78.226 1.00 68.19 83 GLU A O 1
ATOM 702 N N . ILE A 1 84 ? 46.931 -7.225 -76.631 1.00 71.50 84 ILE A N 1
ATOM 703 C CA . ILE A 1 84 ? 47.107 -6.063 -77.501 1.00 71.50 84 ILE A CA 1
ATOM 704 C C . ILE A 1 84 ? 48.435 -6.253 -78.220 1.00 71.50 84 ILE A C 1
ATOM 706 O O . ILE A 1 84 ? 49.489 -6.281 -77.585 1.00 71.50 84 ILE A O 1
ATOM 710 N N . LYS A 1 85 ? 48.396 -6.371 -79.549 1.00 73.06 85 LYS A N 1
ATOM 711 C CA . LYS A 1 85 ? 49.612 -6.475 -80.358 1.00 73.06 85 LYS A CA 1
ATOM 712 C C . LYS A 1 85 ? 50.357 -5.147 -80.282 1.00 73.06 85 LYS A C 1
ATOM 714 O O . LYS A 1 85 ? 49.934 -4.162 -80.893 1.00 73.06 85 LYS A O 1
ATOM 719 N N . THR A 1 86 ? 51.459 -5.123 -79.540 1.00 69.25 86 THR A N 1
ATOM 720 C CA . THR A 1 86 ? 52.289 -3.931 -79.373 1.00 69.25 86 THR A CA 1
ATOM 721 C C . THR A 1 86 ? 53.163 -3.707 -80.611 1.00 69.25 86 THR A C 1
ATOM 723 O O . THR A 1 86 ? 53.782 -4.647 -81.113 1.00 69.25 86 THR A O 1
ATOM 726 N N . PRO A 1 87 ? 53.256 -2.472 -81.128 1.00 68.00 87 PRO A N 1
ATOM 727 C CA . PRO A 1 87 ? 54.232 -2.127 -82.155 1.00 68.00 87 PRO A CA 1
ATOM 728 C C . PRO A 1 87 ? 55.659 -2.411 -81.683 1.00 68.00 87 PRO A C 1
ATOM 730 O O . PRO A 1 87 ? 55.935 -2.322 -80.489 1.00 68.00 87 PRO A O 1
ATOM 733 N N . SER A 1 88 ? 56.595 -2.624 -82.614 1.00 68.69 88 SER A N 1
ATOM 734 C CA . SER A 1 88 ? 58.038 -2.801 -82.343 1.00 68.69 88 SER A CA 1
ATOM 735 C C . SER A 1 88 ? 58.743 -1.504 -81.896 1.00 68.69 88 SER A C 1
ATOM 737 O O . SER A 1 88 ? 59.860 -1.193 -82.313 1.00 68.69 88 SER A O 1
ATOM 739 N N . VAL A 1 89 ? 58.061 -0.700 -81.080 1.00 73.50 89 VAL A N 1
ATOM 740 C CA . VAL A 1 89 ? 58.530 0.554 -80.500 1.00 73.50 89 VAL A CA 1
ATOM 741 C C . VAL A 1 89 ? 58.614 0.365 -78.978 1.00 73.50 89 VAL A C 1
ATOM 743 O O . VAL A 1 89 ? 57.577 0.388 -78.315 1.00 73.50 89 VAL A O 1
ATOM 746 N N . PRO A 1 90 ? 59.827 0.249 -78.396 1.00 77.94 90 PRO A N 1
ATOM 747 C CA . PRO A 1 90 ? 60.008 -0.128 -76.986 1.00 77.94 90 PRO A CA 1
ATOM 748 C C . PRO A 1 90 ? 59.282 0.763 -75.963 1.00 77.94 90 PRO A C 1
ATOM 750 O O . PRO A 1 90 ? 58.811 0.289 -74.929 1.00 77.94 90 PRO A O 1
ATOM 753 N N . PHE A 1 91 ? 59.172 2.067 -76.244 1.00 78.88 91 PHE A N 1
ATOM 754 C CA . PHE A 1 91 ? 58.454 3.009 -75.377 1.00 78.88 91 PHE A CA 1
ATOM 755 C C . PHE A 1 91 ? 56.951 2.706 -75.321 1.00 78.88 91 PHE A C 1
ATOM 757 O O . PHE A 1 91 ? 56.366 2.671 -74.240 1.00 78.88 91 PHE A O 1
ATOM 764 N N . VAL A 1 92 ? 56.344 2.454 -76.484 1.00 78.94 92 VAL A N 1
ATOM 765 C CA . VAL A 1 92 ? 54.912 2.163 -76.609 1.00 78.94 92 VAL A CA 1
ATOM 766 C C . VAL A 1 92 ? 54.597 0.822 -75.958 1.00 78.94 92 VAL A C 1
ATOM 768 O O . VAL A 1 92 ? 53.643 0.727 -75.198 1.00 78.94 92 VAL A O 1
ATOM 771 N N . GLU A 1 93 ? 55.437 -0.187 -76.174 1.00 78.69 93 GLU A N 1
ATOM 772 C CA . GLU A 1 93 ? 55.317 -1.494 -75.522 1.00 78.69 93 GLU A CA 1
ATOM 773 C C . GLU A 1 93 ? 55.346 -1.383 -73.986 1.00 78.69 93 GLU A C 1
ATOM 775 O O . GLU A 1 93 ? 54.453 -1.889 -73.305 1.00 78.69 93 GLU A O 1
ATOM 780 N N . THR A 1 94 ? 56.314 -0.640 -73.434 1.00 85.12 94 THR A N 1
ATOM 781 C CA . THR A 1 94 ? 56.435 -0.429 -71.980 1.00 85.12 94 THR A CA 1
ATOM 782 C C . THR A 1 94 ? 55.229 0.317 -71.408 1.00 85.12 94 THR A C 1
ATOM 784 O O . THR A 1 94 ? 54.709 -0.062 -70.356 1.00 85.12 94 THR A O 1
ATOM 787 N N . PHE A 1 95 ? 54.776 1.375 -72.087 1.00 84.88 95 PHE A N 1
ATOM 788 C CA . PHE A 1 95 ? 53.592 2.131 -71.682 1.00 84.88 95 PHE A CA 1
ATOM 789 C C . PHE A 1 95 ? 52.348 1.239 -71.670 1.00 84.88 95 PHE A C 1
ATOM 791 O O . PHE A 1 95 ? 51.641 1.195 -70.667 1.00 84.88 95 PHE A O 1
ATOM 798 N N . MET A 1 96 ? 52.128 0.476 -72.743 1.00 82.50 96 MET A N 1
ATOM 799 C CA . MET A 1 96 ? 50.985 -0.426 -72.875 1.00 82.50 96 MET A CA 1
ATOM 800 C C . MET A 1 96 ? 50.975 -1.509 -71.796 1.00 82.50 96 MET A C 1
ATOM 802 O O . MET A 1 96 ? 49.922 -1.784 -71.222 1.00 82.50 96 MET A O 1
ATOM 806 N N . LYS A 1 97 ? 52.141 -2.075 -71.465 1.00 84.38 97 LYS A N 1
ATOM 807 C CA . LYS A 1 97 ? 52.277 -3.040 -70.369 1.00 84.38 97 LYS A CA 1
ATOM 808 C C . LYS A 1 97 ? 51.895 -2.423 -69.019 1.00 84.38 97 LYS A C 1
ATOM 810 O O . LYS A 1 97 ? 51.028 -2.962 -68.338 1.00 84.38 97 LYS A O 1
ATOM 815 N N . LYS A 1 98 ? 52.479 -1.271 -68.663 1.00 87.75 98 LYS A N 1
ATOM 816 C CA . LYS A 1 98 ? 52.168 -0.566 -67.403 1.00 87.75 98 LYS A CA 1
ATOM 817 C C . LYS A 1 98 ? 50.705 -0.137 -67.322 1.00 87.75 98 LYS A C 1
ATOM 819 O O . LYS A 1 98 ? 50.092 -0.223 -66.264 1.00 87.75 98 LYS A O 1
ATOM 824 N N . PHE A 1 99 ? 50.137 0.312 -68.438 1.00 85.12 99 PHE A N 1
ATOM 825 C CA . PHE A 1 99 ? 48.731 0.682 -68.524 1.00 85.12 99 PHE A CA 1
ATOM 826 C C . PHE A 1 99 ? 47.820 -0.532 -68.296 1.00 85.12 99 PHE A C 1
ATOM 828 O O . PHE A 1 99 ? 46.897 -0.454 -67.490 1.00 85.12 99 PHE A O 1
ATOM 835 N N . LYS A 1 100 ? 48.114 -1.677 -68.927 1.00 82.19 100 LYS A N 1
ATOM 836 C CA . LYS A 1 100 ? 47.381 -2.933 -68.702 1.00 82.19 100 LYS A CA 1
ATOM 837 C C . LYS A 1 100 ? 47.466 -3.390 -67.242 1.00 82.19 100 LYS A C 1
ATOM 839 O O . LYS A 1 100 ? 46.445 -3.751 -66.664 1.00 82.19 100 LYS A O 1
ATOM 844 N N . GLU A 1 101 ? 48.651 -3.338 -66.634 1.00 87.69 101 GLU A N 1
ATOM 845 C CA . GLU A 1 101 ? 48.850 -3.654 -65.210 1.00 87.69 101 GLU A CA 1
ATOM 846 C C . GLU A 1 101 ? 48.018 -2.739 -64.296 1.00 87.69 101 GLU A C 1
ATOM 848 O O . GLU A 1 101 ? 47.339 -3.231 -63.391 1.00 87.69 101 GLU A O 1
ATOM 853 N N . LEU A 1 102 ? 48.006 -1.426 -64.562 1.00 89.38 102 LEU A N 1
ATOM 854 C CA . LEU A 1 102 ? 47.199 -0.455 -63.820 1.00 89.38 102 LEU A CA 1
ATOM 855 C C . LEU A 1 102 ? 45.702 -0.761 -63.937 1.00 89.38 102 LEU A C 1
ATOM 857 O O . LEU A 1 102 ? 45.017 -0.829 -62.920 1.00 89.38 102 LEU A O 1
ATOM 861 N N . ILE A 1 103 ? 45.195 -0.973 -65.155 1.00 86.69 103 ILE A N 1
ATOM 862 C CA . ILE A 1 103 ? 43.774 -1.256 -65.390 1.00 86.69 103 ILE A CA 1
ATOM 863 C C . ILE A 1 103 ? 43.361 -2.565 -64.707 1.00 86.69 103 ILE A C 1
ATOM 865 O O . ILE A 1 103 ? 42.368 -2.580 -63.982 1.00 86.69 103 ILE A O 1
ATOM 869 N N . ASN A 1 104 ? 44.140 -3.638 -64.862 1.00 85.75 104 ASN A N 1
ATOM 870 C CA . ASN A 1 104 ? 43.853 -4.922 -64.219 1.00 85.75 104 ASN A CA 1
ATOM 871 C C . ASN A 1 104 ? 43.837 -4.804 -62.690 1.00 85.75 104 ASN A C 1
ATOM 873 O O . ASN A 1 104 ? 42.948 -5.350 -62.039 1.00 85.75 104 ASN A O 1
ATOM 877 N N . THR A 1 105 ? 44.782 -4.054 -62.117 1.00 91.00 105 THR A N 1
ATOM 878 C CA . THR A 1 105 ? 44.841 -3.816 -60.668 1.00 91.00 105 THR A CA 1
ATOM 879 C C . THR A 1 105 ? 43.637 -3.005 -60.193 1.00 91.00 105 THR A C 1
ATOM 881 O O . THR A 1 105 ? 42.975 -3.385 -59.228 1.00 91.00 105 THR A O 1
ATOM 884 N N . THR A 1 106 ? 43.304 -1.912 -60.882 1.00 90.75 106 THR A N 1
ATOM 885 C CA . THR A 1 106 ? 42.171 -1.052 -60.520 1.00 90.75 106 THR A CA 1
ATOM 886 C C . THR A 1 106 ? 40.841 -1.789 -60.635 1.00 90.75 106 THR A C 1
ATOM 888 O O . THR A 1 106 ? 40.026 -1.701 -59.720 1.00 90.75 106 THR A O 1
ATOM 891 N N . ILE A 1 107 ? 40.623 -2.560 -61.704 1.00 88.00 107 ILE A N 1
ATOM 892 C CA . ILE A 1 107 ? 39.390 -3.340 -61.870 1.00 88.00 107 ILE A CA 1
ATOM 893 C C . ILE A 1 107 ? 39.319 -4.486 -60.861 1.00 88.00 107 ILE A C 1
ATOM 895 O O . ILE A 1 107 ? 38.265 -4.690 -60.265 1.00 88.00 107 ILE A O 1
ATOM 899 N N . GLY A 1 108 ? 40.423 -5.189 -60.593 1.00 89.38 108 GLY A N 1
ATOM 900 C CA . GLY A 1 108 ? 40.462 -6.220 -59.552 1.00 89.38 108 GLY A CA 1
ATOM 901 C C . GLY A 1 108 ? 40.113 -5.663 -58.167 1.00 89.38 108 GLY A C 1
ATOM 902 O O . GLY A 1 108 ? 39.297 -6.242 -57.442 1.00 89.38 108 GLY A O 1
ATOM 903 N N . ASN A 1 109 ? 40.659 -4.491 -57.830 1.00 95.12 109 ASN A N 1
ATOM 904 C CA . ASN A 1 109 ? 40.323 -3.774 -56.602 1.00 95.12 109 ASN A CA 1
ATOM 905 C C . ASN A 1 109 ? 38.852 -3.338 -56.580 1.00 95.12 109 ASN A C 1
ATOM 907 O O . ASN A 1 109 ? 38.195 -3.495 -55.552 1.00 95.12 109 ASN A O 1
ATOM 911 N N . LEU A 1 110 ? 38.316 -2.848 -57.703 1.00 93.38 110 LEU A N 1
ATOM 912 C CA . LEU A 1 110 ? 36.920 -2.424 -57.818 1.00 93.38 110 LEU A CA 1
ATOM 913 C C . LEU A 1 110 ? 35.945 -3.599 -57.662 1.00 93.38 110 LEU A C 1
ATOM 915 O O . LEU A 1 110 ? 34.990 -3.488 -56.900 1.00 93.38 110 LEU A O 1
ATOM 919 N N . ILE A 1 111 ? 36.205 -4.738 -58.311 1.00 91.44 111 ILE A N 1
ATOM 920 C CA . ILE A 1 111 ? 35.398 -5.962 -58.178 1.00 91.44 111 ILE A CA 1
ATOM 921 C C . ILE A 1 111 ? 35.437 -6.463 -56.734 1.00 91.44 111 ILE A C 1
ATOM 923 O O . ILE A 1 111 ? 34.400 -6.789 -56.158 1.00 91.44 111 ILE A O 1
ATOM 927 N N . THR A 1 112 ? 36.621 -6.478 -56.118 1.00 95.69 112 THR A N 1
ATOM 928 C CA . THR A 1 112 ? 36.776 -6.889 -54.717 1.00 95.69 112 THR A CA 1
ATOM 929 C C . THR A 1 112 ? 36.015 -5.954 -53.776 1.00 95.69 112 THR A C 1
ATOM 931 O O . THR A 1 112 ? 35.332 -6.418 -52.863 1.00 95.69 112 THR A O 1
ATOM 934 N N . ALA A 1 113 ? 36.104 -4.640 -53.994 1.00 96.81 113 ALA A N 1
ATOM 935 C CA . ALA A 1 113 ? 35.375 -3.645 -53.217 1.00 96.81 113 ALA A CA 1
ATOM 936 C C . ALA A 1 113 ? 33.856 -3.787 -53.400 1.00 96.81 113 ALA A C 1
ATOM 938 O O . ALA A 1 113 ? 33.130 -3.801 -52.408 1.00 96.81 113 ALA A O 1
ATOM 939 N N . ALA A 1 114 ? 33.382 -3.973 -54.635 1.00 95.94 114 ALA A N 1
ATOM 940 C CA . ALA A 1 114 ? 31.972 -4.194 -54.947 1.00 95.94 114 ALA A CA 1
ATOM 941 C C . ALA A 1 114 ? 31.437 -5.485 -54.305 1.00 95.94 114 ALA A C 1
ATOM 943 O O . ALA A 1 114 ? 30.371 -5.474 -53.693 1.00 95.94 114 ALA A O 1
ATOM 944 N N . GLY A 1 115 ? 32.203 -6.580 -54.357 1.00 95.94 115 GLY A N 1
ATOM 945 C CA . GLY A 1 115 ? 31.855 -7.839 -53.696 1.00 95.94 115 GLY A CA 1
ATOM 946 C C . GLY A 1 115 ? 31.760 -7.689 -52.176 1.00 95.94 115 GLY A C 1
ATOM 947 O O . GLY A 1 115 ? 30.762 -8.087 -51.574 1.00 95.94 115 GLY A O 1
ATOM 948 N N . LYS A 1 116 ? 32.750 -7.037 -51.549 1.00 96.94 116 LYS A N 1
ATOM 949 C CA . LYS A 1 116 ? 32.721 -6.727 -50.108 1.00 96.94 116 LYS A CA 1
ATOM 950 C C . LYS A 1 116 ? 31.523 -5.852 -49.736 1.00 96.94 116 LYS A C 1
ATOM 952 O O . LYS A 1 116 ? 30.852 -6.145 -48.750 1.00 96.94 116 LYS A O 1
ATOM 957 N N . ALA A 1 117 ? 31.230 -4.820 -50.528 1.00 96.94 117 ALA A N 1
ATOM 958 C CA . ALA A 1 117 ? 30.084 -3.940 -50.315 1.00 96.94 117 ALA A CA 1
ATOM 959 C C . ALA A 1 117 ? 28.751 -4.697 -50.430 1.00 96.94 117 ALA A C 1
ATOM 961 O O . ALA A 1 117 ? 27.872 -4.508 -49.594 1.00 96.94 117 ALA A O 1
ATOM 962 N N . SER A 1 118 ? 28.616 -5.602 -51.404 1.00 97.12 118 SER A N 1
ATOM 963 C CA . SER A 1 118 ? 27.420 -6.436 -51.567 1.00 97.12 118 SER A CA 1
ATOM 964 C C . SER A 1 118 ? 27.198 -7.366 -50.373 1.00 97.12 118 SER A C 1
ATOM 966 O O . SER A 1 118 ? 26.084 -7.452 -49.859 1.00 97.12 118 SER A O 1
ATOM 968 N N . VAL A 1 119 ? 28.250 -8.043 -49.897 1.00 96.69 119 VAL A N 1
ATOM 969 C CA . VAL A 1 119 ? 28.170 -8.921 -48.715 1.00 96.69 119 VAL A CA 1
ATOM 970 C C . VAL A 1 119 ? 27.828 -8.115 -47.462 1.00 96.69 119 VAL A C 1
ATOM 972 O O . VAL A 1 119 ? 26.978 -8.524 -46.671 1.00 96.69 119 VAL A O 1
ATOM 975 N N . PHE A 1 120 ? 28.451 -6.946 -47.296 1.00 97.12 120 PHE A N 1
ATOM 976 C CA . PHE A 1 120 ? 28.136 -6.035 -46.201 1.00 97.12 120 PHE A CA 1
ATOM 977 C C . PHE A 1 120 ? 26.670 -5.587 -46.240 1.00 97.12 120 PHE A C 1
ATOM 979 O O . PHE A 1 120 ? 25.999 -5.639 -45.215 1.00 97.12 120 PHE A O 1
ATOM 986 N N . ASN A 1 121 ? 26.151 -5.215 -47.413 1.00 97.06 121 ASN A N 1
ATOM 987 C CA . ASN A 1 121 ? 24.763 -4.789 -47.592 1.00 97.06 121 ASN A CA 1
ATOM 988 C C . ASN A 1 121 ? 23.770 -5.920 -47.253 1.00 97.06 121 ASN A C 1
ATOM 990 O O . ASN A 1 121 ? 22.796 -5.700 -46.534 1.00 97.06 121 ASN A O 1
ATOM 994 N N . ALA A 1 122 ? 24.056 -7.159 -47.669 1.00 97.00 122 ALA A N 1
ATOM 995 C CA . ALA A 1 122 ? 23.249 -8.320 -47.291 1.00 97.00 122 ALA A CA 1
ATOM 996 C C . ALA A 1 122 ? 23.238 -8.545 -45.767 1.00 97.00 122 ALA A C 1
ATOM 998 O O . ALA A 1 122 ? 22.174 -8.728 -45.173 1.00 97.00 122 ALA A O 1
ATOM 999 N N . LYS A 1 123 ? 24.408 -8.466 -45.117 1.00 97.12 123 LYS A N 1
ATOM 1000 C CA . LYS A 1 123 ? 24.519 -8.572 -43.655 1.00 97.12 123 LYS A CA 1
ATOM 1001 C C . LYS A 1 123 ? 23.774 -7.439 -42.945 1.00 97.12 123 LYS A C 1
ATOM 1003 O O . LYS A 1 123 ? 23.076 -7.690 -41.969 1.00 97.12 123 LYS A O 1
ATOM 1008 N N . PHE A 1 124 ? 23.893 -6.213 -43.444 1.00 96.56 124 PHE A N 1
ATOM 1009 C CA . PHE A 1 124 ? 23.212 -5.043 -42.901 1.00 96.56 124 PHE A CA 1
ATOM 1010 C C . PHE A 1 124 ? 21.686 -5.191 -42.957 1.00 96.56 124 PHE A C 1
ATOM 1012 O O . PHE A 1 124 ? 21.024 -4.986 -41.947 1.00 96.56 124 PHE A O 1
ATOM 1019 N N . ASN A 1 125 ? 21.128 -5.633 -44.090 1.00 97.38 125 ASN A N 1
ATOM 1020 C CA . ASN A 1 125 ? 19.690 -5.903 -44.211 1.00 97.38 125 ASN A CA 1
ATOM 1021 C C . ASN A 1 125 ? 19.214 -7.003 -43.256 1.00 97.38 125 ASN A C 1
ATOM 1023 O O . ASN A 1 125 ? 18.127 -6.908 -42.689 1.00 97.38 125 ASN A O 1
ATOM 1027 N N . PHE A 1 126 ? 20.021 -8.048 -43.067 1.00 97.06 126 PHE A N 1
ATOM 1028 C CA . PHE A 1 126 ? 19.693 -9.121 -42.135 1.00 97.06 126 PHE A CA 1
ATOM 1029 C C . PHE A 1 126 ? 19.640 -8.629 -40.683 1.00 97.06 126 PHE A C 1
ATOM 1031 O O . PHE A 1 126 ? 18.679 -8.923 -39.974 1.00 97.06 126 PHE A O 1
ATOM 1038 N N . GLU A 1 127 ? 20.629 -7.842 -40.252 1.00 97.50 127 GLU A N 1
ATOM 1039 C CA . GLU A 1 127 ? 20.629 -7.242 -38.913 1.00 97.50 127 GLU A CA 1
ATOM 1040 C C . GLU A 1 127 ? 19.499 -6.214 -38.747 1.00 97.50 127 GLU A C 1
ATOM 1042 O O . GLU A 1 127 ? 18.809 -6.239 -37.733 1.00 97.50 127 GLU A O 1
ATOM 1047 N N . LEU A 1 128 ? 19.209 -5.388 -39.763 1.00 97.44 128 LEU A N 1
ATOM 1048 C CA . LEU A 1 128 ? 18.044 -4.493 -39.748 1.00 97.44 128 LEU A CA 1
ATOM 1049 C C . LEU A 1 128 ? 16.733 -5.253 -39.538 1.00 97.44 128 LEU A C 1
ATOM 1051 O O . LEU A 1 128 ? 15.888 -4.816 -38.759 1.00 97.44 128 LEU A O 1
ATOM 1055 N N . LYS A 1 129 ? 16.562 -6.403 -40.199 1.00 97.69 129 LYS A N 1
ATOM 1056 C CA . LYS A 1 129 ? 15.365 -7.230 -40.032 1.00 97.69 129 LYS A CA 1
ATOM 1057 C C . LYS A 1 129 ? 15.222 -7.737 -38.596 1.00 97.69 129 LYS A C 1
ATOM 1059 O O . LYS A 1 129 ? 14.122 -7.679 -38.059 1.00 97.69 129 LYS A O 1
ATOM 1064 N N . LYS A 1 130 ? 16.315 -8.179 -37.963 1.00 97.56 130 LYS A N 1
ATOM 1065 C CA . LYS A 1 130 ? 16.299 -8.566 -36.541 1.00 97.56 130 LYS A CA 1
ATOM 1066 C C . LYS A 1 130 ? 15.910 -7.398 -35.643 1.00 97.56 130 LYS A C 1
ATOM 1068 O O . LYS A 1 130 ? 15.088 -7.575 -34.754 1.00 97.56 130 LYS A O 1
ATOM 1073 N N . THR A 1 131 ? 16.468 -6.214 -35.893 1.00 97.50 131 THR A N 1
ATOM 1074 C CA . THR A 1 131 ? 16.136 -5.008 -35.126 1.00 97.50 131 THR A CA 1
ATOM 1075 C C . THR A 1 131 ? 14.657 -4.656 -35.251 1.00 97.50 131 THR A C 1
ATOM 1077 O O . THR A 1 131 ? 14.033 -4.339 -34.248 1.00 97.50 131 THR A O 1
ATOM 1080 N N . ILE A 1 132 ? 14.068 -4.759 -36.447 1.00 97.75 132 ILE A N 1
ATOM 1081 C CA . ILE A 1 132 ? 12.629 -4.528 -36.648 1.00 97.75 132 ILE A CA 1
ATOM 1082 C C . ILE A 1 132 ? 11.794 -5.539 -35.854 1.00 97.75 132 ILE A C 1
ATOM 1084 O O . ILE A 1 132 ? 10.842 -5.142 -35.190 1.00 97.75 132 ILE A O 1
ATOM 1088 N N . THR A 1 133 ? 12.157 -6.826 -35.877 1.00 97.62 133 THR A N 1
ATOM 1089 C CA . THR A 1 133 ? 11.470 -7.841 -35.063 1.00 97.62 133 THR A CA 1
ATOM 1090 C C . THR A 1 133 ? 11.554 -7.510 -33.573 1.00 97.62 133 THR A C 1
ATOM 1092 O O . THR A 1 133 ? 10.526 -7.487 -32.909 1.00 97.62 133 THR A O 1
ATOM 1095 N N . ALA A 1 134 ? 12.742 -7.168 -33.067 1.00 97.62 134 ALA A N 1
ATOM 1096 C CA . ALA A 1 134 ? 12.927 -6.791 -31.666 1.00 97.62 134 ALA A CA 1
ATOM 1097 C C . ALA A 1 134 ? 12.146 -5.519 -31.287 1.00 97.62 134 ALA A C 1
ATOM 1099 O O . ALA A 1 134 ? 11.629 -5.415 -30.180 1.00 97.62 134 ALA A O 1
ATOM 1100 N N . ILE A 1 135 ? 12.031 -4.546 -32.200 1.00 97.62 135 ILE A N 1
ATOM 1101 C CA . ILE A 1 135 ? 11.192 -3.358 -31.994 1.00 97.62 135 ILE A CA 1
ATOM 1102 C C . ILE A 1 135 ? 9.722 -3.760 -31.860 1.00 97.62 135 ILE A C 1
ATOM 1104 O O . ILE A 1 135 ? 9.069 -3.290 -30.936 1.00 97.62 135 ILE A O 1
ATOM 1108 N N . ASN A 1 136 ? 9.214 -4.642 -32.723 1.00 96.88 136 ASN A N 1
ATOM 1109 C CA . ASN A 1 136 ? 7.826 -5.101 -32.640 1.00 96.88 136 ASN A CA 1
ATOM 1110 C C . ASN A 1 136 ? 7.552 -5.859 -31.330 1.00 96.88 136 ASN A C 1
ATOM 1112 O O . ASN A 1 136 ? 6.558 -5.579 -30.670 1.00 96.88 136 ASN A O 1
ATOM 1116 N N . GLU A 1 137 ? 8.457 -6.750 -30.914 1.00 96.88 137 GLU A N 1
ATOM 1117 C CA . GLU A 1 137 ? 8.361 -7.451 -29.623 1.00 96.88 137 GLU A CA 1
ATOM 1118 C C . GLU A 1 137 ? 8.361 -6.467 -28.441 1.00 96.88 137 GLU A C 1
ATOM 1120 O O . GLU A 1 137 ? 7.559 -6.593 -27.517 1.00 96.88 137 GLU A O 1
ATOM 1125 N N . ASN A 1 138 ? 9.217 -5.440 -28.482 1.00 96.06 138 ASN A N 1
ATOM 1126 C CA . ASN A 1 138 ? 9.223 -4.388 -27.466 1.00 96.06 138 ASN A CA 1
ATOM 1127 C C . ASN A 1 138 ? 7.913 -3.585 -27.457 1.00 96.06 138 ASN A C 1
ATOM 1129 O O . ASN A 1 138 ? 7.455 -3.199 -26.386 1.00 96.06 138 ASN A O 1
ATOM 1133 N N . MET A 1 139 ? 7.300 -3.324 -28.617 1.00 96.06 139 MET A N 1
ATOM 1134 C CA . MET A 1 139 ? 6.007 -2.630 -28.687 1.00 96.06 139 MET A CA 1
ATOM 1135 C C . MET A 1 139 ? 4.894 -3.448 -28.020 1.00 96.06 139 MET A C 1
ATOM 1137 O O . MET A 1 139 ? 4.147 -2.892 -27.221 1.00 96.06 139 MET A O 1
ATOM 1141 N N . GLU A 1 140 ? 4.841 -4.763 -28.251 1.00 96.06 140 GLU A N 1
ATOM 1142 C CA . GLU A 1 140 ? 3.888 -5.647 -27.561 1.00 96.06 140 GLU A CA 1
ATOM 1143 C C . GLU A 1 140 ? 4.101 -5.644 -26.037 1.00 96.06 140 GLU A C 1
ATOM 1145 O O . GLU A 1 140 ? 3.142 -5.587 -25.263 1.00 96.06 140 GLU A O 1
ATOM 1150 N N . GLN A 1 141 ? 5.360 -5.642 -25.584 1.00 96.56 141 GLN A N 1
ATOM 1151 C CA . GLN A 1 141 ? 5.678 -5.512 -24.159 1.00 96.56 141 GLN A CA 1
ATOM 1152 C C . GLN A 1 141 ? 5.235 -4.159 -23.590 1.00 96.56 141 GLN A C 1
ATOM 1154 O O . GLN A 1 141 ? 4.698 -4.113 -22.482 1.00 96.56 141 GLN A O 1
ATOM 1159 N N . PHE A 1 142 ? 5.418 -3.061 -24.330 1.00 95.88 142 PHE A N 1
ATOM 1160 C CA . PHE A 1 142 ? 4.948 -1.739 -23.910 1.00 95.88 142 PHE A CA 1
ATOM 1161 C C . PHE A 1 142 ? 3.424 -1.677 -23.780 1.00 95.88 142 PHE A C 1
ATOM 1163 O O . PHE A 1 142 ? 2.930 -1.073 -22.828 1.00 95.88 142 PHE A O 1
ATOM 1170 N N . ASP A 1 143 ? 2.678 -2.336 -24.664 1.00 96.38 143 ASP A N 1
ATOM 1171 C CA . ASP A 1 143 ? 1.219 -2.419 -24.555 1.00 96.38 143 ASP A CA 1
ATOM 1172 C C . ASP A 1 143 ? 0.783 -3.197 -23.303 1.00 96.38 143 ASP A C 1
ATOM 1174 O O . ASP A 1 143 ? -0.107 -2.754 -22.569 1.00 96.38 143 ASP A O 1
ATOM 1178 N N . ALA A 1 144 ? 1.458 -4.307 -22.986 1.00 95.69 144 ALA A N 1
ATOM 1179 C CA . ALA A 1 144 ? 1.209 -5.060 -21.756 1.00 95.69 144 ALA A CA 1
ATOM 1180 C C . ALA A 1 144 ? 1.539 -4.246 -20.488 1.00 95.69 144 ALA A C 1
ATOM 1182 O O . ALA A 1 144 ? 0.776 -4.261 -19.514 1.00 95.69 144 ALA A O 1
ATOM 1183 N N . ILE A 1 145 ? 2.646 -3.492 -20.506 1.00 96.31 145 ILE A N 1
ATOM 1184 C CA . ILE A 1 145 ? 3.019 -2.571 -19.423 1.00 96.31 145 ILE A CA 1
ATOM 1185 C C . ILE A 1 145 ? 1.944 -1.495 -19.254 1.00 96.31 145 ILE A C 1
ATOM 1187 O O . ILE A 1 145 ? 1.491 -1.271 -18.134 1.00 96.31 145 ILE A O 1
ATOM 1191 N N . ASN A 1 146 ? 1.484 -0.875 -20.343 1.00 96.38 146 ASN A N 1
ATOM 1192 C CA . ASN A 1 146 ? 0.427 0.137 -20.302 1.00 96.38 146 ASN A CA 1
ATOM 1193 C C . ASN A 1 146 ? -0.875 -0.411 -19.703 1.00 96.38 146 ASN A C 1
ATOM 1195 O O . ASN A 1 146 ? -1.502 0.262 -18.883 1.00 96.38 146 ASN A O 1
ATOM 1199 N N . SER A 1 147 ? -1.266 -1.640 -20.059 1.00 96.00 147 SER A N 1
ATOM 1200 C CA . SER A 1 147 ? -2.433 -2.295 -19.456 1.00 96.00 147 SER A CA 1
ATOM 1201 C C . SER A 1 147 ? -2.247 -2.495 -17.952 1.00 96.00 147 SER A C 1
ATOM 1203 O O . SER A 1 147 ? -3.104 -2.104 -17.165 1.00 96.00 147 SER A O 1
ATOM 1205 N N . THR A 1 148 ? -1.092 -3.019 -17.538 1.00 97.25 148 THR A N 1
ATOM 1206 C CA . THR A 1 148 ? -0.783 -3.249 -16.117 1.00 97.25 148 THR A CA 1
ATOM 1207 C C . THR A 1 148 ? -0.735 -1.936 -15.328 1.00 97.25 148 THR A C 1
ATOM 1209 O O . THR A 1 148 ? -1.201 -1.873 -14.193 1.00 97.25 148 THR A O 1
ATOM 1212 N N . MET A 1 149 ? -0.217 -0.857 -15.924 1.00 94.94 149 MET A N 1
ATOM 1213 C CA . MET A 1 149 ? -0.226 0.478 -15.320 1.00 94.94 149 MET A CA 1
ATOM 1214 C C . MET A 1 149 ? -1.649 1.006 -15.118 1.00 94.94 149 MET A C 1
ATOM 1216 O O . MET A 1 149 ? -1.924 1.649 -14.104 1.00 94.94 149 MET A O 1
ATOM 1220 N N . LYS A 1 150 ? -2.561 0.724 -16.052 1.00 95.75 150 LYS A N 1
ATOM 1221 C CA . LYS A 1 150 ? -3.975 1.083 -15.918 1.00 95.75 150 LYS A CA 1
ATOM 1222 C C . LYS A 1 150 ? -4.633 0.323 -14.763 1.00 95.75 150 LYS A C 1
ATOM 1224 O O . LYS A 1 150 ? -5.300 0.948 -13.941 1.00 95.75 150 LYS A O 1
ATOM 1229 N N . ASP A 1 151 ? -4.384 -0.980 -14.656 1.00 96.44 151 ASP A N 1
ATOM 1230 C CA . ASP A 1 151 ? -4.894 -1.808 -13.556 1.00 96.44 151 ASP A CA 1
ATOM 1231 C C . ASP A 1 151 ? -4.342 -1.344 -12.199 1.00 96.44 151 ASP A C 1
ATOM 1233 O O . ASP A 1 151 ? -5.093 -1.196 -11.235 1.00 96.44 151 ASP A O 1
ATOM 1237 N N . ALA A 1 152 ? -3.048 -1.014 -12.136 1.00 94.81 152 ALA A N 1
ATOM 1238 C CA . ALA A 1 152 ? -2.428 -0.438 -10.945 1.00 94.81 152 ALA A CA 1
ATOM 1239 C C . ALA A 1 152 ? -3.055 0.913 -10.563 1.00 94.81 152 ALA A C 1
ATOM 1241 O O . ALA A 1 152 ? -3.284 1.174 -9.383 1.00 94.81 152 ALA A O 1
ATOM 1242 N N . SER A 1 153 ? -3.376 1.762 -11.545 1.00 97.12 153 SER A N 1
ATOM 1243 C CA . SER A 1 153 ? -4.065 3.030 -11.297 1.00 97.12 153 SER A CA 1
ATOM 1244 C C . SER A 1 153 ? -5.445 2.815 -10.676 1.00 97.12 153 SER A C 1
ATOM 1246 O O . SER A 1 153 ? -5.790 3.531 -9.738 1.00 97.12 153 SER A O 1
ATOM 1248 N N . TYR A 1 154 ? -6.221 1.841 -11.164 1.00 96.75 154 TYR A N 1
ATOM 1249 C CA . TYR A 1 154 ? -7.517 1.508 -10.568 1.00 96.75 154 TYR A CA 1
ATOM 1250 C C . TYR A 1 154 ? -7.365 0.993 -9.137 1.00 96.75 154 TYR A C 1
ATOM 1252 O O . TYR A 1 154 ? -8.045 1.486 -8.242 1.00 96.75 154 TYR A O 1
ATOM 1260 N N . ALA A 1 155 ? -6.408 0.094 -8.895 1.00 97.31 155 ALA A N 1
ATOM 1261 C CA . ALA A 1 155 ? -6.129 -0.410 -7.553 1.00 97.31 155 ALA A CA 1
ATOM 1262 C C . ALA A 1 155 ? -5.745 0.714 -6.571 1.00 97.31 155 ALA A C 1
ATOM 1264 O O . ALA A 1 155 ? -6.192 0.714 -5.428 1.00 97.31 155 ALA A O 1
ATOM 1265 N N . ILE A 1 156 ? -4.960 1.706 -7.008 1.00 97.44 156 ILE A N 1
ATOM 1266 C CA . ILE A 1 156 ? -4.611 2.877 -6.185 1.00 97.44 156 ILE A CA 1
ATOM 1267 C C . ILE A 1 156 ? -5.852 3.719 -5.858 1.00 97.44 156 ILE A C 1
ATOM 1269 O O . ILE A 1 156 ? -5.987 4.195 -4.727 1.00 97.44 156 ILE A O 1
ATOM 1273 N N . THR A 1 157 ? -6.766 3.901 -6.815 1.00 97.25 157 THR A N 1
ATOM 1274 C CA . THR A 1 157 ? -8.035 4.607 -6.578 1.00 97.25 157 THR A CA 1
ATOM 1275 C C . THR A 1 157 ? -8.906 3.859 -5.568 1.00 97.25 157 THR A C 1
ATOM 1277 O O . THR A 1 157 ? -9.395 4.478 -4.624 1.00 97.25 157 THR A O 1
ATOM 1280 N N . ASP A 1 158 ? -9.033 2.538 -5.699 1.00 97.25 158 ASP A N 1
ATOM 1281 C CA . ASP A 1 158 ? -9.800 1.712 -4.759 1.00 97.25 158 ASP A CA 1
ATOM 1282 C C . ASP A 1 158 ? -9.192 1.735 -3.350 1.00 97.25 158 ASP A C 1
ATOM 1284 O O . ASP A 1 158 ? -9.910 1.878 -2.362 1.00 97.25 158 ASP A O 1
ATOM 1288 N N . ILE A 1 159 ? -7.860 1.663 -3.240 1.00 97.44 159 ILE A N 1
ATOM 1289 C CA . ILE A 1 159 ? -7.159 1.798 -1.955 1.00 97.44 159 ILE A CA 1
ATOM 1290 C C . ILE A 1 159 ? -7.433 3.167 -1.333 1.00 97.44 159 ILE A C 1
ATOM 1292 O O . ILE A 1 159 ? -7.733 3.239 -0.145 1.00 97.44 159 ILE A O 1
ATOM 1296 N N . SER A 1 160 ? -7.364 4.243 -2.120 1.00 97.56 160 SER A N 1
ATOM 1297 C CA . SER A 1 160 ? -7.637 5.602 -1.630 1.00 97.56 160 SER A CA 1
ATOM 1298 C C . SER A 1 160 ? -9.048 5.714 -1.053 1.00 97.56 160 SER A C 1
ATOM 1300 O O . SER A 1 160 ? -9.219 6.253 0.038 1.00 97.56 160 SER A O 1
ATOM 1302 N N . LYS A 1 161 ? -10.038 5.131 -1.737 1.00 97.12 161 LYS A N 1
ATOM 1303 C CA . LYS A 1 161 ? -11.418 5.087 -1.253 1.00 97.12 161 LYS A CA 1
ATOM 1304 C C . LYS A 1 161 ? -11.549 4.283 0.043 1.00 97.12 161 LYS A C 1
ATOM 1306 O O . LYS A 1 161 ? -12.157 4.754 0.993 1.00 97.12 161 LYS A O 1
ATOM 1311 N N . ASN A 1 162 ? -10.929 3.106 0.114 1.00 97.31 162 ASN A N 1
ATOM 1312 C CA . ASN A 1 162 ? -10.958 2.289 1.329 1.00 97.31 162 ASN A CA 1
ATOM 1313 C C . ASN A 1 162 ? -10.308 3.003 2.526 1.00 97.31 162 ASN A C 1
ATOM 1315 O O . ASN A 1 162 ? -10.755 2.831 3.656 1.00 97.31 162 ASN A O 1
ATOM 1319 N N . VAL A 1 163 ? -9.260 3.802 2.296 1.00 97.75 163 VAL A N 1
ATOM 1320 C CA . VAL A 1 163 ? -8.626 4.624 3.340 1.00 97.75 163 VAL A CA 1
ATOM 1321 C C . VAL A 1 163 ? -9.565 5.735 3.817 1.00 97.75 163 VAL A C 1
ATOM 1323 O O . VAL A 1 163 ? -9.632 5.990 5.019 1.00 97.75 163 VAL A O 1
ATOM 1326 N N . GLU A 1 164 ? -10.307 6.371 2.910 1.00 97.75 164 GLU A N 1
ATOM 1327 C CA . GLU A 1 164 ? -11.324 7.372 3.255 1.00 97.75 164 GLU A CA 1
ATOM 1328 C C . GLU A 1 164 ? -12.470 6.754 4.072 1.00 97.75 164 GLU A C 1
ATOM 1330 O O . GLU A 1 164 ? -12.786 7.244 5.157 1.00 97.75 164 GLU A O 1
ATOM 1335 N N . ASP A 1 165 ? -13.019 5.624 3.618 1.00 97.81 165 ASP A N 1
ATOM 1336 C CA . ASP A 1 165 ? -14.069 4.885 4.328 1.00 97.81 165 ASP A CA 1
ATOM 1337 C C . ASP A 1 165 ? -13.593 4.440 5.724 1.00 97.81 165 ASP A C 1
ATOM 1339 O O . ASP A 1 165 ? -14.316 4.578 6.712 1.00 97.81 165 ASP A O 1
ATOM 1343 N N . PHE A 1 166 ? -12.345 3.973 5.838 1.00 97.62 166 PHE A N 1
ATOM 1344 C CA . PHE A 1 166 ? -11.736 3.614 7.119 1.00 97.62 166 PHE A CA 1
ATOM 1345 C C . PHE A 1 166 ? -11.579 4.821 8.054 1.00 97.62 166 PHE A C 1
ATOM 1347 O O . PHE A 1 166 ? -11.835 4.705 9.253 1.00 97.62 166 PHE A O 1
ATOM 1354 N N . SER A 1 167 ? -11.191 5.984 7.524 1.00 98.06 167 SER A N 1
ATOM 1355 C CA . SER A 1 167 ? -11.100 7.225 8.301 1.00 98.06 167 SER A CA 1
ATOM 1356 C C . SER A 1 167 ? -12.466 7.643 8.848 1.00 98.06 167 SER A C 1
ATOM 1358 O O . SER A 1 167 ? -12.569 8.019 10.016 1.00 98.06 167 SER A O 1
ATOM 1360 N N . ASN A 1 168 ? -13.519 7.541 8.033 1.00 97.88 168 ASN A N 1
ATOM 1361 C CA . ASN A 1 168 ? -14.887 7.841 8.459 1.00 97.88 168 ASN A CA 1
ATOM 1362 C C . ASN A 1 168 ? -15.347 6.871 9.554 1.00 97.88 168 ASN A C 1
ATOM 1364 O O . ASN A 1 168 ? -15.829 7.303 10.600 1.00 97.88 168 ASN A O 1
ATOM 1368 N N . PHE A 1 169 ? -15.099 5.573 9.371 1.00 98.12 169 PHE A N 1
ATOM 1369 C CA . PHE A 1 169 ? -15.413 4.553 10.371 1.00 98.12 169 PHE A CA 1
ATOM 1370 C C . PHE A 1 169 ? -14.677 4.779 11.703 1.00 98.12 169 PHE A C 1
ATOM 1372 O O . PHE A 1 169 ? -15.259 4.624 12.775 1.00 98.12 169 PHE A O 1
ATOM 1379 N N . MET A 1 170 ? -13.409 5.200 11.666 1.00 97.75 170 MET A N 1
ATOM 1380 C CA . MET A 1 170 ? -12.662 5.545 12.881 1.00 97.75 170 MET A CA 1
ATOM 1381 C C . MET A 1 170 ? -13.234 6.778 13.591 1.00 97.75 170 MET A C 1
ATOM 1383 O O . MET A 1 170 ? -13.267 6.802 14.821 1.00 97.75 170 MET A O 1
ATOM 1387 N N . SER A 1 171 ? -13.740 7.763 12.843 1.00 98.12 171 SER A N 1
ATOM 1388 C CA . SER A 1 171 ? -14.452 8.909 13.423 1.00 98.12 171 SER A CA 1
ATOM 1389 C C . SER A 1 171 ? -15.747 8.483 14.125 1.00 98.12 171 SER A C 1
ATOM 1391 O O . SER A 1 171 ? -16.058 9.000 15.198 1.00 98.12 171 SER A O 1
ATOM 1393 N N . GLU A 1 172 ? -16.496 7.533 13.557 1.00 98.19 172 GLU A N 1
ATOM 1394 C CA . GLU A 1 172 ? -17.695 6.970 14.195 1.00 98.19 172 GLU A CA 1
ATOM 1395 C C . GLU A 1 172 ? -17.347 6.211 15.484 1.00 98.19 172 GLU A C 1
ATOM 1397 O O . GLU A 1 172 ? -18.017 6.385 16.503 1.00 98.19 172 GLU A O 1
ATOM 1402 N N . ILE A 1 173 ? -16.261 5.425 15.482 1.00 98.31 173 ILE A N 1
ATOM 1403 C CA . ILE A 1 173 ? -15.758 4.747 16.688 1.00 98.31 173 ILE A CA 1
ATOM 1404 C C . ILE A 1 173 ? -15.367 5.758 17.770 1.00 98.31 173 ILE A C 1
ATOM 1406 O O . ILE A 1 173 ? -15.696 5.552 18.938 1.00 98.31 173 ILE A O 1
ATOM 1410 N N . GLU A 1 174 ? -14.678 6.845 17.412 1.00 98.25 174 GLU A N 1
ATOM 1411 C CA . GLU A 1 174 ? -14.300 7.884 18.375 1.00 98.25 174 GLU A CA 1
ATOM 1412 C C . GLU A 1 174 ? -15.539 8.521 19.020 1.00 98.25 174 GLU A C 1
ATOM 1414 O O . GLU A 1 174 ? -15.568 8.738 20.234 1.00 98.25 174 GLU A O 1
ATOM 1419 N N . GLN A 1 175 ? -16.581 8.786 18.229 1.00 98.12 175 GLN A N 1
ATOM 1420 C CA . GLN A 1 175 ? -17.840 9.311 18.747 1.00 98.12 175 GLN A CA 1
ATOM 1421 C C . GLN A 1 175 ? -18.527 8.310 19.684 1.00 98.12 175 GLN A C 1
ATOM 1423 O O . GLN A 1 175 ? -18.890 8.678 20.802 1.00 98.12 175 GLN A O 1
ATOM 1428 N N . ALA A 1 176 ? -18.645 7.045 19.276 1.00 98.00 176 ALA A N 1
ATOM 1429 C CA . ALA A 1 176 ? -19.240 6.002 20.106 1.00 98.00 176 ALA A CA 1
ATOM 1430 C C . ALA A 1 176 ? -18.478 5.821 21.432 1.00 98.00 176 ALA A C 1
ATOM 1432 O O . ALA A 1 176 ? -19.087 5.672 22.489 1.00 98.00 176 ALA A O 1
ATOM 1433 N N . ALA A 1 177 ? -17.143 5.896 21.408 1.00 98.00 177 ALA A N 1
ATOM 1434 C CA . ALA A 1 177 ? -16.323 5.826 22.614 1.00 98.00 177 ALA A CA 1
ATOM 1435 C C . ALA A 1 177 ? -16.590 7.001 23.573 1.00 98.00 177 ALA A C 1
ATOM 1437 O O . ALA A 1 177 ? -16.665 6.793 24.785 1.00 98.00 177 ALA A O 1
ATOM 1438 N N . LYS A 1 178 ? -16.783 8.220 23.049 1.00 98.12 178 LYS A N 1
ATOM 1439 C CA . LYS A 1 178 ? -17.167 9.392 23.857 1.00 98.12 178 LYS A CA 1
ATOM 1440 C C . LYS A 1 178 ? -18.551 9.228 24.484 1.00 98.12 178 LYS A C 1
ATOM 1442 O O . LYS A 1 178 ? -18.729 9.569 25.648 1.00 98.12 178 LYS A O 1
ATOM 1447 N N . GLU A 1 179 ? -19.514 8.685 23.742 1.00 98.00 179 GLU A N 1
ATOM 1448 C CA . GLU A 1 179 ? -20.859 8.41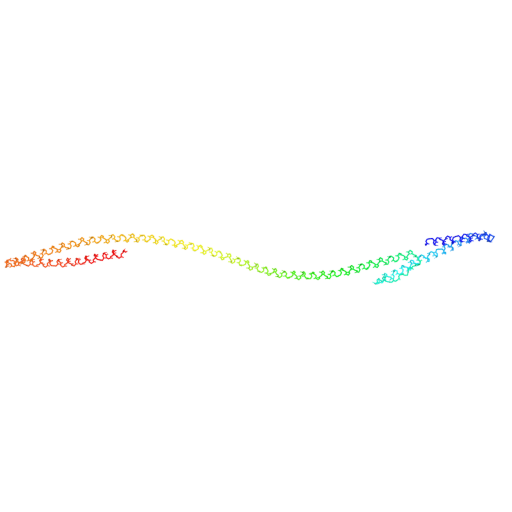0 24.263 1.00 98.00 179 GLU A CA 1
ATOM 1449 C C . GLU A 1 179 ? -20.828 7.365 25.386 1.00 98.00 179 GLU A C 1
ATOM 1451 O O . GLU A 1 179 ? -21.460 7.555 26.424 1.00 98.00 179 GLU A O 1
ATOM 1456 N N . VAL A 1 180 ? -20.036 6.299 25.230 1.00 98.19 180 VAL A N 1
ATOM 1457 C CA . VAL A 1 180 ? -19.840 5.286 26.281 1.00 98.19 180 VAL A CA 1
ATOM 1458 C C . VAL A 1 180 ? -19.212 5.893 27.536 1.00 98.19 180 VAL A C 1
ATOM 1460 O O . VAL A 1 180 ? -19.647 5.567 28.639 1.00 98.19 180 VAL A O 1
ATOM 1463 N N . LEU A 1 181 ? -18.231 6.789 27.387 1.00 98.00 181 LEU A N 1
ATOM 1464 C CA . LEU A 1 181 ? -17.612 7.473 28.523 1.00 98.00 181 LEU A CA 1
ATOM 1465 C C . LEU A 1 181 ? -18.637 8.319 29.292 1.00 98.00 181 LEU A C 1
ATOM 1467 O O . LEU A 1 181 ? -18.728 8.208 30.510 1.00 98.00 181 LEU A O 1
ATOM 1471 N N . LEU A 1 182 ? -19.470 9.082 28.578 1.00 97.94 182 LEU A N 1
ATOM 1472 C CA . LEU A 1 182 ? -20.531 9.887 29.186 1.00 97.94 182 LEU A CA 1
ATOM 1473 C C . LEU A 1 182 ? -21.569 9.018 29.917 1.00 97.94 182 LEU A C 1
ATOM 1475 O O . LEU A 1 182 ? -22.057 9.377 30.986 1.00 97.94 182 LEU A O 1
ATOM 1479 N N . ILE A 1 183 ? -21.927 7.863 29.349 1.00 98.12 183 ILE A N 1
ATOM 1480 C CA . ILE A 1 183 ? -22.825 6.909 30.014 1.00 98.12 183 ILE A CA 1
ATOM 1481 C C . ILE A 1 183 ? -22.185 6.383 31.302 1.00 98.12 183 ILE A C 1
ATOM 1483 O O . ILE A 1 183 ? -22.873 6.301 32.317 1.00 98.12 183 ILE A O 1
ATOM 1487 N N . ALA A 1 184 ? -20.894 6.048 31.279 1.00 97.19 184 ALA A N 1
ATOM 1488 C CA . ALA A 1 184 ? -20.183 5.573 32.461 1.00 97.19 184 ALA A CA 1
ATOM 1489 C C . ALA A 1 184 ? -20.156 6.631 33.579 1.00 97.19 184 ALA A C 1
ATOM 1491 O O . ALA A 1 184 ? -20.474 6.294 34.717 1.00 97.19 184 ALA A O 1
ATOM 1492 N N . GLU A 1 185 ? -19.883 7.897 33.247 1.00 97.69 185 GLU A N 1
ATOM 1493 C CA . GLU A 1 185 ? -19.941 9.022 34.198 1.00 97.69 185 GLU A CA 1
ATOM 1494 C C . GLU A 1 185 ? -21.341 9.166 34.820 1.00 97.69 185 GLU A C 1
ATOM 1496 O O . GLU A 1 185 ? -21.485 9.273 36.037 1.00 97.69 185 GLU A O 1
ATOM 1501 N N . ASN A 1 186 ? -22.400 9.085 34.007 1.00 97.25 186 ASN A N 1
ATOM 1502 C CA . ASN A 1 186 ? -23.774 9.151 34.513 1.00 97.25 186 ASN A CA 1
ATOM 1503 C C . ASN A 1 186 ? -24.116 7.977 35.447 1.00 97.25 186 ASN A C 1
ATOM 1505 O O . ASN A 1 186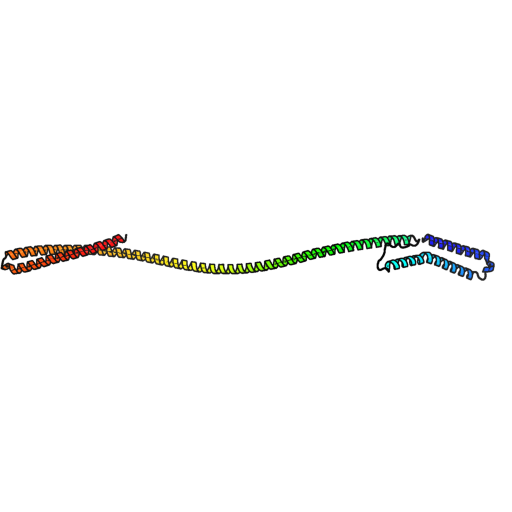 ? -24.848 8.155 36.421 1.00 97.25 186 ASN A O 1
ATOM 1509 N N . VAL A 1 187 ? -23.612 6.774 35.151 1.00 97.62 187 VAL A N 1
ATOM 1510 C CA . VAL A 1 187 ? -23.800 5.591 36.007 1.00 97.62 187 VAL A CA 1
ATOM 1511 C C . VAL A 1 187 ? -23.055 5.749 37.329 1.00 97.62 187 VAL A C 1
ATOM 1513 O O . VAL A 1 187 ? -23.608 5.388 38.366 1.00 97.62 187 VAL A O 1
ATOM 1516 N N . GLU A 1 188 ? -21.842 6.304 37.311 1.00 97.56 188 GLU A N 1
ATOM 1517 C CA . GLU A 1 188 ? -21.071 6.609 38.520 1.00 97.56 188 GLU A CA 1
ATOM 1518 C C . GLU A 1 188 ? -21.838 7.583 39.422 1.00 97.56 188 GLU A C 1
ATOM 1520 O O . GLU A 1 188 ? -22.123 7.249 40.571 1.00 97.56 188 GLU A O 1
ATOM 1525 N N . THR A 1 189 ? -22.309 8.710 38.877 1.00 97.56 189 THR A N 1
ATOM 1526 C CA . THR A 1 189 ? -23.122 9.682 39.632 1.00 97.56 189 THR A CA 1
ATOM 1527 C C . THR A 1 189 ? -24.418 9.064 40.173 1.00 97.56 189 THR A C 1
ATOM 1529 O O . THR A 1 189 ? -24.813 9.316 41.312 1.00 97.56 189 THR A O 1
ATOM 1532 N N . ALA A 1 190 ? -25.101 8.229 39.382 1.00 97.00 190 ALA A N 1
ATOM 1533 C CA . ALA A 1 190 ? -26.314 7.548 39.834 1.00 97.00 190 ALA A CA 1
ATOM 1534 C C . ALA A 1 190 ? -26.033 6.545 40.967 1.00 97.00 190 ALA A C 1
ATOM 1536 O O . ALA A 1 190 ? -26.862 6.379 41.862 1.00 97.00 190 ALA A O 1
ATOM 1537 N N . MET A 1 191 ? -24.874 5.881 40.945 1.00 95.62 191 MET A N 1
ATOM 1538 C CA . MET A 1 191 ? -24.461 4.975 42.014 1.00 95.62 191 MET A CA 1
ATOM 1539 C C . MET A 1 191 ? -24.107 5.718 43.296 1.00 95.62 191 MET A C 1
ATOM 1541 O O . MET A 1 191 ? -24.542 5.284 44.358 1.00 95.62 191 MET A O 1
ATOM 1545 N N . GLU A 1 192 ? -23.406 6.848 43.212 1.00 96.56 192 GLU A N 1
ATOM 1546 C CA . GLU A 1 192 ? -23.150 7.707 44.375 1.00 96.56 192 GLU A CA 1
ATOM 1547 C C . GLU A 1 192 ? -24.462 8.153 45.034 1.00 96.56 192 GLU A C 1
ATOM 1549 O O . GLU A 1 192 ? -24.638 7.987 46.240 1.00 96.56 192 GLU A O 1
ATOM 1554 N N . SER A 1 193 ? -25.431 8.609 44.232 1.00 96.38 193 SER A N 1
ATOM 1555 C CA . SER A 1 193 ? -26.756 8.989 44.736 1.00 96.38 193 SER A CA 1
ATOM 1556 C C . SER A 1 193 ? -27.518 7.810 45.353 1.00 96.38 193 SER A C 1
ATOM 1558 O O . SER A 1 193 ? -28.185 7.972 46.373 1.00 96.38 193 SER A O 1
ATOM 1560 N N . ASN A 1 194 ? -27.417 6.607 44.778 1.00 95.50 194 ASN A N 1
ATOM 1561 C CA . ASN A 1 194 ? -28.027 5.412 45.366 1.00 95.50 194 ASN A CA 1
ATOM 1562 C C . ASN A 1 194 ? -27.404 5.046 46.716 1.00 95.50 194 ASN A C 1
ATOM 1564 O O . ASN A 1 194 ? -28.138 4.660 47.623 1.00 95.50 194 ASN A O 1
ATOM 1568 N N . VAL A 1 195 ? -26.082 5.168 46.858 1.00 94.44 195 VAL A N 1
ATOM 1569 C CA . VAL A 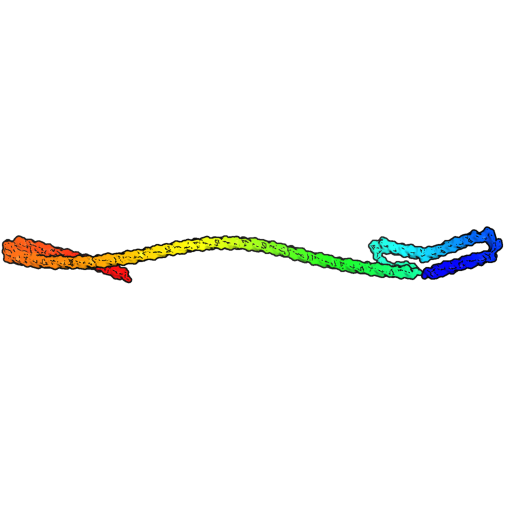1 195 ? -25.397 4.928 48.135 1.00 94.44 195 VAL A CA 1
ATOM 1570 C C . VAL A 1 195 ? -25.886 5.919 49.191 1.00 94.44 195 VAL A C 1
ATOM 1572 O O . VAL A 1 195 ? -26.262 5.487 50.278 1.00 94.44 195 VAL A O 1
ATOM 1575 N N . GLU A 1 196 ? -25.980 7.208 48.855 1.00 95.38 196 GLU A N 1
ATOM 1576 C CA . GLU A 1 196 ? -26.517 8.240 49.756 1.00 95.38 196 GLU A CA 1
ATOM 1577 C C . GLU A 1 196 ? -27.964 7.924 50.179 1.00 95.38 196 GLU A C 1
ATOM 1579 O O . GLU A 1 196 ? -28.279 7.896 51.368 1.00 95.38 196 GLU A O 1
ATOM 1584 N N . MET A 1 197 ? -28.835 7.557 49.229 1.00 93.69 197 MET A N 1
ATOM 1585 C CA . MET A 1 197 ? -30.217 7.158 49.534 1.00 93.69 197 MET A CA 1
ATOM 1586 C C . MET A 1 197 ? -30.302 5.910 50.427 1.00 93.69 197 MET A C 1
ATOM 1588 O O . MET A 1 197 ? -31.220 5.793 51.243 1.00 93.69 197 MET A O 1
ATOM 1592 N N . MET A 1 198 ? -29.376 4.960 50.282 1.00 91.62 198 MET A N 1
ATOM 1593 C CA . MET A 1 198 ? -29.312 3.780 51.148 1.00 91.62 198 MET A CA 1
ATOM 1594 C C . MET A 1 198 ? -28.856 4.137 52.568 1.00 91.62 198 MET A C 1
ATOM 1596 O O . MET A 1 198 ? -29.405 3.591 53.530 1.00 91.62 198 MET A O 1
ATOM 1600 N N . GLU A 1 199 ? -27.899 5.056 52.719 1.00 91.12 199 GLU A N 1
ATOM 1601 C CA . GLU A 1 199 ? -27.477 5.568 54.028 1.00 91.12 199 GLU A CA 1
ATOM 1602 C C . GLU A 1 199 ? -28.623 6.302 54.735 1.00 91.12 199 GLU A C 1
ATOM 1604 O O . GLU A 1 199 ? -28.938 5.980 55.886 1.00 91.12 199 GLU A O 1
ATOM 1609 N N . ASP A 1 200 ? -29.326 7.191 54.031 1.00 93.06 200 ASP A N 1
ATOM 1610 C CA . ASP A 1 200 ? -30.517 7.878 54.545 1.00 93.06 200 ASP A CA 1
ATOM 1611 C C . ASP A 1 200 ? -31.618 6.886 54.949 1.00 93.06 200 ASP A C 1
ATOM 1613 O O . ASP A 1 200 ? -32.204 6.980 56.033 1.00 93.06 200 ASP A O 1
ATOM 1617 N N . GLY A 1 201 ? -31.874 5.875 54.113 1.00 90.94 201 GLY A N 1
ATOM 1618 C CA . GLY A 1 201 ? -32.829 4.809 54.415 1.00 90.94 201 GLY A CA 1
ATOM 1619 C C . GLY A 1 201 ? -32.467 4.046 55.692 1.00 90.94 201 GLY A C 1
ATOM 1620 O O . GLY A 1 201 ? -33.332 3.791 56.534 1.00 90.94 201 GLY A O 1
ATOM 1621 N N . LYS A 1 202 ? -31.182 3.734 55.889 1.00 90.56 202 LYS A N 1
ATOM 1622 C CA . LYS A 1 202 ? -30.684 3.096 57.114 1.00 90.56 202 LYS A CA 1
ATOM 1623 C C . LYS A 1 202 ? -30.891 3.986 58.340 1.00 90.56 202 LYS A C 1
ATOM 1625 O O . LYS A 1 202 ? -31.281 3.476 59.392 1.00 90.56 202 LYS A O 1
ATOM 1630 N N . HIS A 1 203 ? -30.663 5.295 58.226 1.00 91.38 203 HIS A N 1
ATOM 1631 C CA . HIS A 1 203 ? -30.938 6.244 59.308 1.00 91.38 203 HIS A CA 1
ATOM 1632 C C . HIS A 1 203 ? -32.418 6.237 59.710 1.00 91.38 203 HIS A C 1
ATOM 1634 O O . HIS A 1 203 ? -32.720 6.069 60.892 1.00 91.38 203 HIS A O 1
ATOM 1640 N N . LEU A 1 204 ? -33.335 6.300 58.741 1.00 92.50 204 LEU A N 1
ATOM 1641 C CA . LEU A 1 204 ? -34.778 6.262 59.000 1.00 92.50 204 LEU A CA 1
ATOM 1642 C C . LEU A 1 204 ? -35.238 4.948 59.651 1.00 92.50 204 LEU A C 1
ATOM 1644 O O . LEU A 1 204 ? -36.105 4.962 60.526 1.00 92.50 204 LEU A O 1
ATOM 1648 N N . ILE A 1 205 ? -34.663 3.805 59.260 1.00 91.44 205 ILE A N 1
ATOM 1649 C CA . ILE A 1 205 ? -35.000 2.511 59.878 1.00 91.44 205 ILE A CA 1
ATOM 1650 C C . ILE A 1 205 ? -34.496 2.446 61.329 1.00 91.44 205 ILE A C 1
ATOM 1652 O O . ILE A 1 205 ? -35.215 1.947 62.195 1.00 91.44 205 ILE A O 1
ATOM 1656 N N . ASN A 1 206 ? -33.309 2.987 61.623 1.00 89.62 206 ASN A N 1
ATOM 1657 C CA . ASN A 1 206 ? -32.817 3.080 63.002 1.00 89.62 206 ASN A CA 1
ATOM 1658 C C . ASN A 1 206 ? -33.736 3.955 63.870 1.00 89.62 206 ASN A C 1
ATOM 1660 O O . ASN A 1 206 ? -34.130 3.536 64.958 1.00 89.62 206 ASN A O 1
ATOM 1664 N N . GLU A 1 207 ? -34.146 5.125 63.367 1.00 92.06 207 G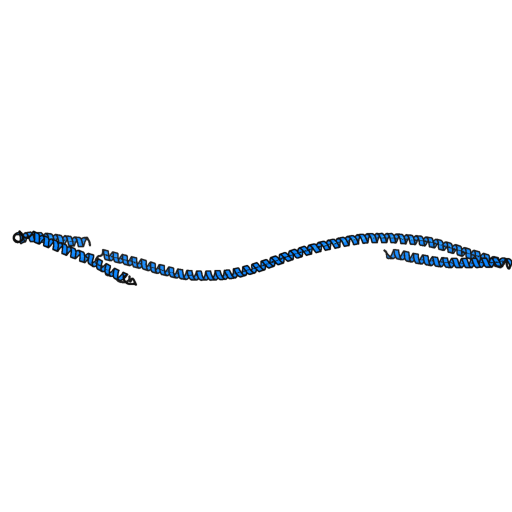LU A N 1
ATOM 1665 C CA . GLU A 1 207 ? -35.107 5.993 64.063 1.00 92.06 207 GLU A CA 1
ATOM 1666 C C . GLU A 1 207 ? -36.456 5.294 64.295 1.00 92.06 207 GLU A C 1
ATOM 1668 O O . GLU A 1 207 ? -37.066 5.434 65.359 1.00 92.06 207 GLU A O 1
ATOM 1673 N N . LEU A 1 208 ? -36.931 4.503 63.326 1.00 92.62 208 LEU A N 1
ATOM 1674 C CA . LEU A 1 208 ? -38.130 3.683 63.492 1.00 92.62 208 LEU A CA 1
ATOM 1675 C C . LEU A 1 208 ? -37.959 2.656 64.622 1.00 92.62 208 LEU A C 1
ATOM 1677 O O . LEU A 1 208 ? -38.870 2.505 65.436 1.00 92.62 208 LEU A O 1
ATOM 1681 N N . GLY A 1 209 ? -36.808 1.984 64.700 1.00 90.00 209 GLY A N 1
ATOM 1682 C CA . GLY A 1 209 ? -36.488 1.045 65.779 1.00 90.00 209 GLY A CA 1
ATOM 1683 C C . GLY A 1 209 ? -36.541 1.699 67.164 1.00 90.00 209 GLY A C 1
ATOM 1684 O O . GLY A 1 209 ? -37.193 1.181 68.077 1.00 90.00 209 GLY A O 1
ATOM 1685 N N . ASP A 1 210 ? -35.947 2.886 67.304 1.00 90.75 210 ASP A N 1
ATOM 1686 C CA . ASP A 1 210 ? -35.987 3.663 68.548 1.00 90.75 210 ASP A CA 1
ATOM 1687 C C . ASP A 1 210 ? -37.418 4.082 68.922 1.00 90.75 210 ASP A C 1
ATOM 1689 O O . ASP A 1 210 ? -37.840 3.957 70.079 1.00 90.75 210 ASP A O 1
ATOM 1693 N N . ASN A 1 211 ? -38.211 4.516 67.939 1.00 92.44 211 ASN A N 1
ATOM 1694 C CA . ASN A 1 211 ? -39.617 4.858 68.144 1.00 92.44 211 ASN A CA 1
ATOM 1695 C C . ASN A 1 211 ? -40.451 3.643 68.580 1.00 92.44 211 ASN A C 1
ATOM 1697 O O . ASN A 1 211 ? -41.248 3.751 69.514 1.00 92.44 211 ASN A O 1
ATOM 1701 N N . LEU A 1 212 ? -40.246 2.469 67.974 1.00 92.94 212 LEU A N 1
ATOM 1702 C CA . LEU A 1 212 ? -40.934 1.231 68.359 1.00 92.94 212 LEU A CA 1
ATOM 1703 C C . LEU A 1 212 ? -40.584 0.799 69.786 1.00 92.94 212 LEU A C 1
ATOM 1705 O O . LEU A 1 212 ? -41.471 0.379 70.531 1.00 92.94 212 LEU A O 1
ATOM 1709 N N . LYS A 1 213 ? -39.326 0.969 70.208 1.00 90.06 213 LYS A N 1
ATOM 1710 C CA . LYS A 1 213 ? -38.898 0.713 71.590 1.00 90.06 213 LYS A CA 1
ATOM 1711 C C . LYS A 1 213 ? -39.618 1.624 72.586 1.00 90.06 213 LYS A C 1
ATOM 1713 O O . LYS A 1 213 ? -40.075 1.156 73.631 1.00 90.06 213 LYS A O 1
ATOM 1718 N N . ASN A 1 214 ? -39.780 2.903 72.247 1.00 92.81 214 ASN A N 1
ATOM 1719 C CA . ASN A 1 214 ? -40.547 3.845 73.063 1.00 92.81 214 ASN A CA 1
ATOM 1720 C C . ASN A 1 214 ? -42.025 3.441 73.168 1.00 92.81 214 ASN A C 1
ATOM 1722 O O . ASN A 1 214 ? -42.585 3.462 74.264 1.00 92.81 214 ASN A O 1
ATOM 1726 N N . ILE A 1 215 ? -42.648 3.015 72.065 1.00 93.00 215 ILE A N 1
ATOM 1727 C CA . ILE A 1 215 ? -44.041 2.541 72.075 1.00 93.00 215 ILE A CA 1
ATOM 1728 C C . ILE A 1 215 ? -44.169 1.252 72.900 1.00 93.00 215 ILE A C 1
ATOM 1730 O O . ILE A 1 215 ? -45.093 1.143 73.703 1.00 93.00 215 ILE A O 1
ATOM 1734 N N . SER A 1 216 ? -43.232 0.308 72.774 1.00 92.56 216 SER A N 1
ATOM 1735 C CA . SER A 1 216 ? -43.216 -0.932 73.565 1.00 92.56 216 SER A CA 1
ATOM 1736 C C . SER A 1 216 ? -43.209 -0.646 75.072 1.00 92.56 216 SER A C 1
ATOM 1738 O O . SER A 1 216 ? -43.997 -1.222 75.822 1.00 92.56 216 SER A O 1
ATOM 1740 N N . ASN A 1 217 ? -42.410 0.333 75.515 1.00 92.94 217 ASN A N 1
ATOM 1741 C CA . ASN A 1 217 ? -42.408 0.781 76.910 1.00 92.94 217 ASN A CA 1
ATOM 1742 C C . ASN A 1 217 ? -43.775 1.327 77.352 1.00 92.94 217 ASN A C 1
ATOM 1744 O O . ASN A 1 217 ? -44.229 1.014 78.450 1.00 92.94 217 ASN A O 1
ATOM 1748 N N . ILE A 1 218 ? -44.451 2.111 76.507 1.00 93.94 218 ILE A N 1
ATOM 1749 C CA . ILE A 1 218 ? -45.794 2.637 76.804 1.00 93.94 218 ILE A CA 1
ATOM 1750 C C . ILE A 1 218 ? -46.813 1.495 76.914 1.00 93.94 218 ILE A C 1
ATOM 1752 O O . ILE A 1 218 ? -47.630 1.492 77.831 1.00 93.94 218 ILE A O 1
ATOM 1756 N N . VAL A 1 219 ? -46.756 0.512 76.014 1.00 94.69 219 VAL A N 1
ATOM 1757 C CA . VAL A 1 219 ? -47.654 -0.655 76.029 1.00 94.69 219 VAL A CA 1
ATOM 1758 C C . VAL A 1 219 ? -47.453 -1.498 77.288 1.00 94.69 219 VAL A C 1
ATOM 1760 O O . VAL A 1 219 ? -48.441 -1.917 77.888 1.00 94.69 219 VAL A O 1
ATOM 1763 N N . ASN A 1 220 ? -46.209 -1.673 77.745 1.00 92.50 220 ASN A N 1
ATOM 1764 C CA . ASN A 1 220 ? -45.920 -2.335 79.020 1.00 92.50 220 ASN A CA 1
ATOM 1765 C C . ASN A 1 220 ? -46.552 -1.583 80.200 1.00 92.50 220 ASN A C 1
ATOM 1767 O O . ASN A 1 220 ? -47.227 -2.198 81.017 1.00 92.50 220 ASN A O 1
ATOM 1771 N N . VAL A 1 221 ? -46.436 -0.250 80.238 1.00 95.38 221 VAL A N 1
ATOM 1772 C CA . VAL A 1 221 ? -47.092 0.572 81.272 1.00 95.38 221 VAL A CA 1
ATOM 1773 C C . VAL A 1 221 ? -48.619 0.437 81.218 1.00 95.38 221 VAL A C 1
ATOM 1775 O O . VAL A 1 221 ? -49.264 0.362 82.260 1.00 95.38 221 VAL A O 1
ATOM 1778 N N . ILE A 1 222 ? -49.224 0.381 80.026 1.00 93.56 222 ILE A N 1
ATOM 1779 C CA . ILE A 1 222 ? -50.672 0.154 79.874 1.00 93.56 222 ILE A CA 1
ATOM 1780 C C . ILE A 1 222 ? -51.066 -1.224 80.415 1.00 93.56 222 ILE A C 1
ATOM 1782 O O . ILE A 1 222 ? -52.088 -1.333 81.093 1.00 93.56 222 ILE A O 1
ATOM 1786 N N . ASN A 1 223 ? -50.266 -2.256 80.135 1.00 93.06 223 ASN A N 1
ATOM 1787 C CA . ASN A 1 223 ? -50.505 -3.604 80.639 1.00 93.06 223 ASN A CA 1
ATOM 1788 C C . ASN A 1 223 ? -50.427 -3.641 82.173 1.00 93.06 223 ASN A C 1
ATOM 1790 O O . ASN A 1 223 ? -51.365 -4.111 82.813 1.00 93.06 223 ASN A O 1
ATOM 1794 N N . ASP A 1 224 ? -49.401 -3.016 82.758 1.00 93.88 224 ASP A N 1
ATOM 1795 C CA . ASP A 1 224 ? -49.248 -2.881 84.211 1.00 93.88 224 ASP A CA 1
ATOM 1796 C C . ASP A 1 224 ? -50.442 -2.143 84.848 1.00 93.88 224 ASP A C 1
ATOM 1798 O O . ASP A 1 224 ? -50.959 -2.557 85.888 1.00 93.88 224 ASP A O 1
ATOM 1802 N N . ILE A 1 225 ? -50.923 -1.060 84.222 1.00 93.62 225 ILE A N 1
ATOM 1803 C CA . ILE A 1 225 ? -52.114 -0.323 84.677 1.00 93.62 225 ILE A CA 1
ATOM 1804 C C . ILE A 1 225 ? -53.361 -1.207 84.591 1.00 93.62 225 ILE A C 1
ATOM 1806 O O . ILE A 1 225 ? -54.192 -1.188 85.502 1.00 93.62 225 ILE A O 1
ATOM 1810 N N . ALA A 1 226 ? -53.518 -1.975 83.514 1.00 94.12 226 ALA A N 1
ATOM 1811 C CA . ALA A 1 226 ? -54.651 -2.870 83.338 1.00 94.12 226 ALA A CA 1
ATOM 1812 C C . ALA A 1 226 ? -54.619 -4.025 84.357 1.00 94.12 226 ALA A C 1
ATOM 1814 O O . ALA A 1 226 ? -55.655 -4.317 84.949 1.00 94.12 226 ALA A O 1
ATOM 1815 N N . ASP A 1 227 ? -53.446 -4.588 84.662 1.00 93.06 227 ASP A N 1
ATOM 1816 C CA . ASP A 1 227 ? -53.245 -5.584 85.728 1.00 93.06 227 ASP A CA 1
ATOM 1817 C C . ASP A 1 227 ? -53.637 -5.021 87.097 1.00 93.06 227 ASP A C 1
ATOM 1819 O O . ASP A 1 227 ? -54.425 -5.617 87.839 1.00 93.06 227 ASP A O 1
ATOM 1823 N N . GLN A 1 228 ? -53.145 -3.823 87.423 1.00 94.56 228 GLN A N 1
ATOM 1824 C CA . GLN A 1 228 ? -53.497 -3.137 88.665 1.00 94.56 228 GLN A CA 1
ATOM 1825 C C . GLN A 1 228 ? -54.998 -2.843 88.741 1.00 94.56 228 GLN A C 1
ATOM 1827 O O . GLN A 1 228 ? -55.616 -3.048 89.786 1.00 94.56 228 GLN A O 1
ATOM 1832 N N . THR A 1 229 ? -55.606 -2.408 87.636 1.00 94.81 229 THR A N 1
ATOM 1833 C CA . THR A 1 229 ? -57.047 -2.134 87.553 1.00 94.81 229 THR A CA 1
ATOM 1834 C C . THR A 1 229 ? -57.860 -3.414 87.725 1.00 94.81 229 THR A C 1
ATOM 1836 O O . THR A 1 229 ? -58.861 -3.407 88.440 1.00 94.81 229 THR A O 1
ATOM 1839 N N . ASN A 1 230 ? -57.412 -4.527 87.139 1.00 92.81 230 ASN A N 1
ATOM 1840 C CA . ASN A 1 230 ? -58.034 -5.840 87.282 1.00 92.81 230 ASN A CA 1
ATOM 1841 C C . ASN A 1 230 ? -57.996 -6.320 88.743 1.00 92.81 230 ASN A C 1
ATOM 1843 O O . ASN A 1 230 ? -59.018 -6.735 89.289 1.00 92.81 230 ASN A O 1
ATOM 1847 N N . LEU A 1 231 ? -56.845 -6.186 89.413 1.00 93.50 231 LEU A N 1
ATOM 1848 C CA . LEU A 1 231 ? -56.691 -6.516 90.835 1.00 93.50 231 LEU A CA 1
ATOM 1849 C C . LEU A 1 231 ? -57.542 -5.617 91.742 1.00 93.50 231 LEU A C 1
ATOM 1851 O O . LEU A 1 231 ? -58.170 -6.105 92.684 1.00 93.50 231 LEU A O 1
ATOM 1855 N N . LEU A 1 232 ? -57.599 -4.312 91.461 1.00 92.75 232 LEU A N 1
ATOM 1856 C CA . LEU A 1 232 ? -58.457 -3.368 92.184 1.00 92.75 232 LEU A CA 1
ATOM 1857 C C . LEU A 1 232 ? -59.939 -3.720 92.018 1.00 92.75 232 LEU A C 1
ATOM 1859 O O . LEU A 1 232 ? -60.677 -3.741 93.004 1.00 92.75 232 LEU A O 1
ATOM 1863 N N . ALA A 1 233 ? -60.365 -4.037 90.795 1.00 92.94 233 ALA A N 1
ATOM 1864 C CA . ALA A 1 233 ? -61.730 -4.440 90.485 1.00 92.94 233 ALA A CA 1
ATOM 1865 C C . ALA A 1 233 ? -62.102 -5.775 91.146 1.00 92.94 233 ALA A C 1
ATOM 1867 O O . ALA A 1 233 ? -63.190 -5.900 91.701 1.00 92.94 233 ALA A O 1
ATOM 1868 N N . LEU A 1 234 ? -61.184 -6.746 91.169 1.00 90.50 234 LEU A N 1
ATOM 1869 C CA . LEU A 1 234 ? -61.368 -8.017 91.869 1.00 90.50 234 LEU A CA 1
ATOM 1870 C C . LEU A 1 234 ? -61.548 -7.808 93.378 1.00 90.50 234 LEU A C 1
ATOM 1872 O O . LEU A 1 234 ? -62.490 -8.336 93.966 1.00 90.50 234 LEU A O 1
ATOM 1876 N N . ASN A 1 235 ? -60.687 -6.998 93.998 1.00 90.38 235 ASN A N 1
ATOM 1877 C CA . ASN A 1 235 ? -60.804 -6.660 95.417 1.00 90.38 235 ASN A CA 1
ATOM 1878 C C . ASN A 1 235 ? -62.130 -5.940 95.716 1.00 90.38 235 ASN A C 1
ATOM 1880 O O . ASN A 1 235 ? -62.787 -6.245 96.712 1.00 90.38 235 ASN A O 1
ATOM 1884 N N . ALA A 1 236 ? -62.561 -5.034 94.833 1.00 90.25 236 ALA A N 1
ATOM 1885 C CA . ALA A 1 236 ? -63.849 -4.355 94.948 1.00 90.25 236 ALA A CA 1
ATOM 1886 C C . ALA A 1 236 ? -65.041 -5.319 94.797 1.00 90.25 236 ALA A C 1
ATOM 1888 O O . ALA A 1 236 ? -66.007 -5.203 95.548 1.00 90.25 236 ALA A O 1
ATOM 1889 N N . ALA A 1 237 ? -64.973 -6.293 93.884 1.00 89.25 237 ALA A N 1
ATOM 1890 C CA . ALA A 1 237 ? -66.005 -7.314 93.705 1.00 89.25 237 ALA A CA 1
ATOM 1891 C C . ALA A 1 237 ? -66.125 -8.231 94.937 1.00 89.25 237 ALA A C 1
ATOM 1893 O O . ALA A 1 237 ? -67.238 -8.530 95.376 1.00 89.25 237 ALA A O 1
ATOM 1894 N N . ILE A 1 238 ? -64.992 -8.618 95.539 1.00 87.06 238 ILE A N 1
ATOM 1895 C CA . ILE A 1 238 ? -64.950 -9.394 96.790 1.00 87.06 238 ILE A CA 1
ATOM 1896 C C . ILE A 1 238 ? -65.621 -8.615 97.928 1.00 87.06 238 ILE A C 1
ATOM 1898 O O . ILE A 1 238 ? -66.481 -9.158 98.626 1.00 87.06 238 ILE A O 1
ATOM 1902 N N . GLU A 1 239 ? -65.277 -7.338 98.106 1.00 89.75 239 GLU A N 1
ATOM 1903 C CA . GLU A 1 239 ? -65.833 -6.529 99.196 1.00 89.75 239 GLU A CA 1
ATOM 1904 C C . GLU A 1 239 ? -67.318 -6.188 98.960 1.00 89.75 239 GLU A C 1
ATOM 1906 O O . GLU A 1 239 ? -68.119 -6.187 99.897 1.00 89.75 239 GLU A O 1
ATOM 1911 N N . ALA A 1 240 ? -67.730 -6.005 97.702 1.00 87.94 240 ALA A N 1
ATOM 1912 C CA . ALA A 1 240 ? -69.132 -5.839 97.331 1.00 87.94 240 ALA A CA 1
ATOM 1913 C C . ALA A 1 240 ? -69.966 -7.105 97.607 1.00 87.94 240 ALA A C 1
ATOM 1915 O O 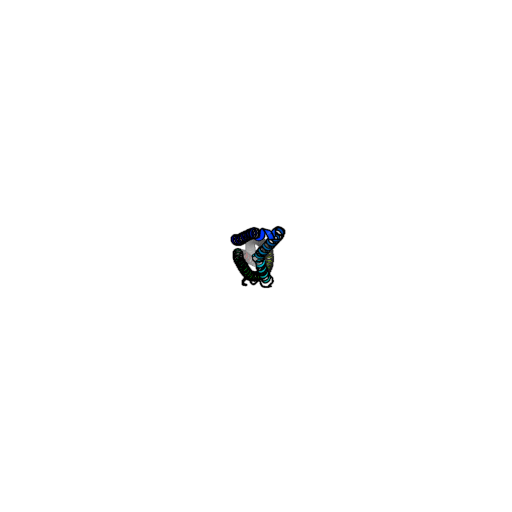. ALA A 1 240 ? -71.084 -6.998 98.114 1.00 87.94 240 ALA A O 1
ATOM 1916 N N . ALA A 1 241 ? -69.417 -8.300 97.353 1.00 85.25 241 ALA A N 1
ATOM 1917 C CA . ALA A 1 241 ? -70.046 -9.569 97.729 1.00 85.25 241 ALA A CA 1
ATOM 1918 C C . ALA A 1 241 ? -70.158 -9.723 99.257 1.00 85.25 241 ALA A C 1
ATOM 1920 O O . ALA A 1 241 ? -71.159 -10.232 99.766 1.00 85.25 241 ALA A O 1
ATOM 1921 N N . ARG A 1 242 ? -69.162 -9.226 100.000 1.00 87.25 242 ARG A N 1
ATOM 1922 C CA . ARG A 1 242 ? -69.131 -9.238 101.470 1.00 87.25 242 ARG A CA 1
ATOM 1923 C C . ARG A 1 242 ? -70.199 -8.339 102.105 1.00 87.25 242 ARG A C 1
ATOM 1925 O O . ARG A 1 242 ? -70.710 -8.672 103.171 1.00 87.25 242 ARG A O 1
ATOM 1932 N N . ALA A 1 243 ? -70.567 -7.241 101.445 1.00 86.44 243 ALA A N 1
ATOM 1933 C CA . ALA A 1 243 ? -71.617 -6.313 101.879 1.00 86.44 243 ALA A CA 1
ATOM 1934 C C . ALA A 1 243 ? -73.061 -6.803 101.602 1.00 86.44 243 ALA A C 1
ATOM 1936 O O . ALA A 1 243 ? -74.023 -6.130 101.984 1.00 86.44 243 ALA A O 1
ATOM 1937 N N . GLY A 1 244 ? -73.241 -7.964 100.958 1.00 81.56 244 GLY A N 1
ATOM 1938 C CA . GLY A 1 244 ? -74.555 -8.570 100.715 1.00 81.56 244 GLY A CA 1
ATOM 1939 C C . GLY A 1 244 ? -75.468 -7.719 99.817 1.00 81.56 244 GLY A C 1
ATOM 1940 O O . GLY A 1 244 ? -75.038 -7.201 98.788 1.00 81.56 244 GLY A O 1
ATOM 1941 N N . GLU A 1 245 ? -76.743 -7.557 100.195 1.00 78.69 245 GLU A N 1
ATOM 1942 C CA . GLU A 1 245 ? -77.741 -6.797 99.411 1.00 78.69 245 GLU A CA 1
ATOM 1943 C C . GLU A 1 245 ? -77.343 -5.323 99.184 1.00 78.69 245 GLU A C 1
ATOM 1945 O O . GLU A 1 245 ? -77.623 -4.774 98.118 1.00 78.69 245 GLU A O 1
ATOM 1950 N N . ALA A 1 246 ? -76.631 -4.694 100.129 1.00 78.31 246 ALA A N 1
ATOM 1951 C CA . ALA A 1 246 ? -76.201 -3.294 100.023 1.00 78.31 246 ALA A CA 1
ATOM 1952 C C . ALA A 1 246 ? -75.064 -3.076 99.001 1.00 78.31 246 ALA A C 1
ATOM 1954 O O . ALA A 1 246 ? -74.915 -1.977 98.469 1.00 78.31 246 ALA A O 1
ATOM 1955 N N . GLY A 1 247 ? -74.275 -4.116 98.702 1.00 83.69 247 GLY A N 1
ATOM 1956 C CA . GLY A 1 247 ? -73.137 -4.065 97.775 1.00 83.69 247 GLY A CA 1
ATOM 1957 C C . GLY A 1 247 ? -73.476 -4.425 96.328 1.00 83.69 247 GLY A C 1
ATOM 1958 O O . GLY A 1 247 ? -72.619 -4.335 95.452 1.00 83.69 247 GLY A O 1
ATOM 1959 N N . ARG A 1 248 ? -74.724 -4.810 96.038 1.00 82.50 248 ARG A N 1
ATOM 1960 C CA . ARG A 1 248 ? -75.113 -5.424 94.758 1.00 82.50 248 ARG A CA 1
ATOM 1961 C C . ARG A 1 248 ? -74.876 -4.526 93.535 1.00 82.50 248 ARG A C 1
ATOM 1963 O O . ARG A 1 248 ? -74.446 -5.018 92.499 1.00 82.50 248 ARG A O 1
ATOM 1970 N N . GLY A 1 249 ? -75.101 -3.214 93.656 1.00 85.44 249 GLY A N 1
ATOM 1971 C CA . GLY A 1 249 ? -74.795 -2.246 92.592 1.00 85.44 249 GLY A CA 1
ATOM 1972 C C . GLY A 1 249 ? -73.291 -2.035 92.376 1.00 85.44 249 GLY A C 1
ATOM 1973 O O . GLY A 1 249 ? -72.841 -1.939 91.238 1.00 85.44 249 GLY A O 1
ATOM 1974 N N . PHE A 1 250 ? -72.504 -2.040 93.458 1.00 86.88 250 PHE A N 1
ATOM 1975 C CA . PHE A 1 250 ? -71.042 -1.949 93.396 1.00 86.88 250 PHE A CA 1
ATOM 1976 C C . PHE A 1 250 ? -70.406 -3.207 92.801 1.00 86.88 250 PHE A C 1
ATOM 1978 O O . PHE A 1 250 ? -69.457 -3.085 92.034 1.00 86.88 250 PHE A O 1
ATOM 1985 N N . ALA A 1 251 ? -70.953 -4.394 93.085 1.00 87.56 251 ALA A N 1
ATOM 1986 C CA . ALA A 1 251 ? -70.492 -5.654 92.503 1.00 87.56 251 ALA A CA 1
ATOM 1987 C C . ALA A 1 251 ? -70.604 -5.651 90.970 1.00 87.56 251 ALA A C 1
ATOM 1989 O O . ALA A 1 251 ? -69.663 -6.048 90.292 1.00 87.56 251 ALA A O 1
ATOM 1990 N N . VAL A 1 252 ? -71.711 -5.130 90.420 1.00 88.88 252 VAL A N 1
ATOM 1991 C CA . VAL A 1 252 ? -71.909 -5.026 88.962 1.00 88.88 252 VAL A CA 1
ATOM 1992 C C . VAL A 1 252 ? -70.894 -4.075 88.324 1.00 88.88 252 VAL A C 1
ATOM 1994 O O . VAL A 1 252 ? -70.331 -4.394 87.282 1.00 88.88 252 VAL A O 1
ATOM 1997 N N . VAL A 1 253 ? -70.629 -2.924 88.951 1.00 91.62 253 VAL A N 1
ATOM 1998 C CA . VAL A 1 253 ? -69.620 -1.972 88.453 1.00 91.62 253 VAL A CA 1
ATOM 1999 C C . VAL A 1 253 ? -68.216 -2.571 88.543 1.00 91.62 253 VAL A C 1
ATOM 2001 O O . VAL A 1 253 ? -67.452 -2.453 87.591 1.00 91.62 253 VAL A O 1
ATOM 2004 N N . ALA A 1 254 ? -67.880 -3.243 89.646 1.00 91.69 254 ALA A N 1
ATOM 2005 C CA . ALA A 1 254 ? -66.590 -3.902 89.819 1.00 91.69 254 ALA A CA 1
ATOM 2006 C C . ALA A 1 254 ? -66.362 -5.003 88.770 1.00 91.69 254 ALA A C 1
ATOM 2008 O O . ALA A 1 254 ? -65.295 -5.044 88.165 1.00 91.69 254 ALA A O 1
ATOM 2009 N N . ASP A 1 255 ? -67.369 -5.834 88.479 1.00 91.50 255 ASP A N 1
ATOM 2010 C CA . ASP A 1 255 ? -67.286 -6.840 87.413 1.00 91.50 255 ASP A CA 1
ATOM 2011 C C . ASP A 1 255 ? -67.135 -6.220 86.015 1.00 91.50 255 ASP A C 1
ATOM 2013 O O . ASP A 1 255 ? -66.413 -6.764 85.177 1.00 91.50 255 ASP A O 1
ATOM 2017 N N . GLU A 1 256 ? -67.774 -5.078 85.746 1.00 93.75 256 GLU A N 1
ATOM 2018 C CA . GLU A 1 256 ? -67.633 -4.386 84.460 1.00 93.75 256 GLU A CA 1
ATOM 2019 C C . GLU A 1 256 ? -66.243 -3.748 84.307 1.00 93.75 256 GLU A C 1
ATOM 2021 O O . GLU A 1 256 ? -65.618 -3.877 83.255 1.00 93.75 256 GLU A O 1
ATOM 2026 N N . VAL A 1 257 ? -65.703 -3.142 85.374 1.00 94.19 257 VAL A N 1
ATOM 2027 C CA . VAL A 1 257 ? -64.320 -2.629 85.402 1.00 94.19 257 VAL A CA 1
ATOM 2028 C C . VAL A 1 257 ? -63.317 -3.773 85.233 1.00 94.19 257 VAL A C 1
ATOM 2030 O O . VAL A 1 257 ? -62.351 -3.623 84.488 1.00 94.19 257 VAL A O 1
ATOM 2033 N N . ARG A 1 258 ? -63.567 -4.934 85.854 1.00 91.81 258 ARG A N 1
ATOM 2034 C CA . ARG A 1 258 ? -62.739 -6.142 85.717 1.00 91.81 258 ARG A CA 1
ATOM 2035 C C . ARG A 1 258 ? -62.673 -6.611 84.263 1.00 91.81 258 ARG A C 1
ATOM 2037 O O . ARG A 1 258 ? -61.585 -6.769 83.719 1.00 91.81 258 ARG A O 1
ATOM 2044 N N . LYS A 1 259 ? -63.825 -6.736 83.596 1.00 92.44 259 LYS A N 1
ATOM 2045 C CA . LYS A 1 259 ? -63.893 -7.082 82.165 1.00 92.44 259 LYS A CA 1
ATOM 2046 C C . LYS A 1 259 ? -63.201 -6.048 81.279 1.00 92.44 259 LYS A C 1
ATOM 2048 O O . LYS A 1 259 ? -62.570 -6.414 80.290 1.00 92.44 259 LYS A O 1
ATOM 2053 N N . LEU A 1 260 ? -63.321 -4.760 81.607 1.00 93.56 260 LEU A N 1
ATOM 2054 C CA . LEU A 1 260 ? -62.663 -3.692 80.856 1.00 93.56 260 LEU A CA 1
ATOM 2055 C C . LEU A 1 260 ? -61.136 -3.766 80.996 1.00 93.56 260 LEU A C 1
ATOM 2057 O O . LEU A 1 260 ? -60.425 -3.567 80.012 1.00 93.56 260 LEU A O 1
ATOM 2061 N N . ALA A 1 261 ? -60.643 -4.102 82.190 1.00 93.56 261 ALA A N 1
ATOM 2062 C CA . ALA A 1 261 ? -59.229 -4.324 82.463 1.00 93.56 261 ALA A CA 1
ATOM 2063 C C . ALA A 1 261 ? -58.693 -5.560 81.718 1.00 93.56 261 ALA A C 1
ATOM 2065 O O . ALA A 1 261 ? -57.725 -5.431 80.974 1.00 93.56 261 ALA A O 1
ATOM 2066 N N . GLU A 1 262 ? -59.376 -6.709 81.802 1.00 92.75 262 GLU A N 1
ATOM 2067 C CA . GLU A 1 262 ? -59.035 -7.927 81.041 1.00 92.75 262 GLU A CA 1
ATOM 2068 C C . GLU A 1 262 ? -58.993 -7.658 79.523 1.00 92.75 262 GLU A C 1
ATOM 2070 O O . GLU A 1 262 ? -58.059 -8.055 78.824 1.00 92.75 262 GLU A O 1
ATOM 2075 N N . LYS A 1 263 ? -59.971 -6.907 78.997 1.00 94.62 263 LYS A N 1
ATOM 2076 C CA . LYS A 1 263 ? -60.001 -6.506 77.583 1.00 94.62 263 LYS A CA 1
ATOM 2077 C C . LYS A 1 263 ? -58.855 -5.557 77.221 1.00 94.62 263 LYS A C 1
ATOM 2079 O O . LYS A 1 263 ? -58.300 -5.658 76.129 1.00 94.62 263 LYS A O 1
ATOM 2084 N N . THR A 1 264 ? -58.491 -4.646 78.122 1.00 94.44 264 THR A N 1
ATOM 2085 C CA . THR A 1 264 ? -57.358 -3.728 77.927 1.00 94.44 264 THR A CA 1
ATOM 2086 C C . THR A 1 264 ? -56.039 -4.494 77.866 1.00 94.44 264 THR A C 1
ATOM 2088 O O . THR A 1 264 ? -55.226 -4.198 76.997 1.00 94.44 264 THR A O 1
ATOM 2091 N N . GLN A 1 265 ? -55.852 -5.519 78.703 1.00 92.12 265 GLN A N 1
ATOM 2092 C CA . GLN A 1 265 ? -54.676 -6.398 78.644 1.00 92.12 265 GLN A CA 1
ATOM 2093 C C . GLN A 1 265 ? -54.591 -7.173 77.338 1.00 92.12 265 GLN A C 1
ATOM 2095 O O . GLN A 1 265 ? -53.533 -7.194 76.716 1.00 92.12 265 GLN A O 1
ATOM 2100 N N . SER A 1 266 ? -55.705 -7.768 76.899 1.00 93.62 266 SER A N 1
ATOM 2101 C CA . SER A 1 266 ? -55.759 -8.481 75.617 1.00 93.62 266 SER A CA 1
ATOM 2102 C C . SER A 1 266 ? -55.348 -7.563 74.463 1.00 93.62 266 SER A C 1
ATOM 2104 O O . SER A 1 266 ? -54.480 -7.915 73.671 1.00 93.62 266 SER A O 1
ATOM 2106 N N . ASN A 1 267 ? -55.897 -6.346 74.415 1.00 93.69 267 ASN A N 1
ATOM 2107 C CA . ASN A 1 267 ? -55.552 -5.370 73.381 1.00 93.69 267 ASN A CA 1
ATOM 2108 C C . ASN A 1 267 ? -54.091 -4.896 73.485 1.00 93.69 267 ASN A C 1
ATOM 2110 O O . ASN A 1 267 ? -53.428 -4.721 72.467 1.00 93.69 267 ASN A O 1
ATOM 2114 N N . ALA A 1 268 ? -53.575 -4.677 74.699 1.00 92.44 268 ALA A N 1
ATOM 2115 C CA . ALA A 1 268 ? -52.176 -4.306 74.910 1.00 92.44 268 ALA A CA 1
ATOM 2116 C C . ALA A 1 268 ? -51.226 -5.419 74.438 1.00 92.44 268 ALA A C 1
ATOM 2118 O O . ALA A 1 268 ? -50.201 -5.129 73.825 1.00 92.44 268 ALA A O 1
ATOM 2119 N N . HIS A 1 269 ? -51.593 -6.683 74.656 1.00 91.88 269 HIS A N 1
ATOM 2120 C CA . HIS A 1 269 ? -50.840 -7.834 74.170 1.00 91.88 269 HIS A CA 1
ATOM 2121 C C . HIS A 1 269 ? -50.825 -7.914 72.637 1.00 91.88 269 HIS A C 1
ATOM 2123 O O . HIS A 1 269 ? -49.755 -8.050 72.050 1.00 91.88 269 HIS A O 1
ATOM 2129 N N . GLU A 1 270 ? -51.970 -7.725 71.976 1.00 93.00 270 GLU A N 1
ATOM 2130 C CA . GLU A 1 270 ? -52.039 -7.668 70.506 1.00 93.00 270 GLU A CA 1
ATOM 2131 C C . GLU A 1 270 ? -51.176 -6.529 69.933 1.00 93.00 270 GLU A C 1
ATOM 2133 O O . GLU A 1 270 ? -50.456 -6.710 68.949 1.00 93.00 270 GLU A O 1
ATOM 2138 N N . ILE A 1 271 ? -51.185 -5.351 70.571 1.00 93.31 271 ILE A N 1
ATOM 2139 C CA . ILE A 1 271 ? -50.321 -4.229 70.174 1.00 93.31 271 ILE A CA 1
ATOM 2140 C C . ILE A 1 271 ? -48.841 -4.582 70.361 1.00 93.31 271 ILE A C 1
ATOM 2142 O O . ILE A 1 271 ? -48.025 -4.270 69.492 1.00 93.31 271 ILE A O 1
ATOM 2146 N N . TYR A 1 272 ? -48.484 -5.252 71.456 1.00 91.44 272 TYR A N 1
ATOM 2147 C CA . TYR A 1 272 ? -47.116 -5.700 71.709 1.00 91.44 272 TYR A CA 1
ATOM 2148 C C . TYR A 1 272 ? -46.617 -6.676 70.629 1.00 91.44 272 TYR A C 1
ATOM 2150 O O . TYR A 1 272 ? -45.510 -6.509 70.111 1.00 91.44 272 TYR A O 1
ATOM 2158 N N . GLU A 1 273 ? -47.439 -7.649 70.225 1.00 92.94 273 GLU A N 1
ATOM 2159 C CA . GLU A 1 273 ? -47.099 -8.579 69.140 1.00 92.94 273 GLU A CA 1
ATOM 2160 C C . GLU A 1 273 ? -46.902 -7.862 67.794 1.00 92.94 273 GLU A C 1
ATOM 2162 O O . GLU A 1 273 ? -45.953 -8.163 67.058 1.00 92.94 273 GLU A O 1
ATOM 2167 N N . MET A 1 274 ? -47.745 -6.870 67.482 1.00 92.38 274 MET A N 1
ATOM 2168 C CA . MET A 1 274 ? -47.579 -6.044 66.281 1.00 92.38 274 MET A CA 1
ATOM 2169 C C . MET A 1 274 ? -46.268 -5.252 66.312 1.00 92.38 274 MET A C 1
ATOM 2171 O O . MET A 1 274 ? -45.537 -5.255 65.323 1.00 92.38 274 MET A O 1
ATOM 2175 N N . ILE A 1 275 ? -45.934 -4.617 67.440 1.00 93.06 275 ILE A N 1
ATOM 2176 C CA . ILE A 1 275 ? -44.677 -3.868 67.598 1.00 93.06 275 ILE A CA 1
ATOM 2177 C C . ILE A 1 275 ? -43.473 -4.788 67.404 1.00 93.06 275 ILE A C 1
ATOM 2179 O O . ILE A 1 275 ? -42.572 -4.443 66.643 1.00 93.06 275 ILE A O 1
ATOM 2183 N N . ASN A 1 276 ? -43.473 -5.972 68.024 1.00 89.75 276 ASN A N 1
ATOM 2184 C CA . ASN A 1 276 ? -42.399 -6.949 67.841 1.00 89.75 276 ASN A CA 1
ATOM 2185 C C . ASN A 1 276 ? -42.269 -7.386 66.380 1.00 89.75 276 ASN A C 1
ATOM 2187 O O . ASN A 1 276 ? -41.159 -7.470 65.861 1.00 89.75 276 ASN A O 1
ATOM 2191 N N . THR A 1 277 ? -43.388 -7.611 65.692 1.00 92.75 277 THR A N 1
ATOM 2192 C CA . THR A 1 277 ? -43.375 -7.985 64.271 1.00 92.75 277 THR A CA 1
ATOM 2193 C C . THR A 1 277 ? -42.750 -6.886 63.411 1.00 92.75 277 THR A C 1
ATOM 2195 O O . THR A 1 277 ? -41.898 -7.170 62.567 1.00 92.75 277 THR A O 1
ATOM 2198 N N . VAL A 1 278 ? -43.129 -5.622 63.633 1.00 91.69 278 VAL A N 1
ATOM 2199 C CA . VAL A 1 278 ? -42.554 -4.485 62.897 1.00 91.69 278 VAL A CA 1
ATOM 2200 C C . VAL A 1 278 ? -41.073 -4.301 63.245 1.00 91.69 278 VAL A C 1
ATOM 2202 O O . VAL A 1 278 ? -40.273 -4.088 62.339 1.00 91.69 278 VAL A O 1
ATOM 2205 N N . SER A 1 279 ? -40.687 -4.459 64.514 1.00 87.75 279 SER A N 1
ATOM 2206 C CA . SER A 1 279 ? -39.294 -4.338 64.963 1.00 87.75 279 SER A CA 1
ATOM 2207 C C . SER A 1 279 ? -38.391 -5.401 64.332 1.00 87.75 279 SER A C 1
ATOM 2209 O O . SER A 1 279 ? -37.337 -5.073 63.800 1.00 87.75 279 SER A O 1
ATOM 2211 N N . VAL A 1 280 ? -38.831 -6.663 64.305 1.00 89.31 280 VAL A N 1
ATOM 2212 C CA . VAL A 1 280 ? -38.092 -7.761 63.657 1.00 89.31 280 VAL A CA 1
ATOM 2213 C C . VAL A 1 280 ? -37.955 -7.524 62.151 1.00 89.31 280 VAL A C 1
ATOM 2215 O O . VAL A 1 280 ? -36.918 -7.827 61.562 1.00 89.31 280 VAL A O 1
ATOM 2218 N N . ASN A 1 281 ? -38.990 -6.984 61.503 1.00 88.69 281 ASN A N 1
ATOM 2219 C CA . ASN A 1 281 ? -38.920 -6.647 60.081 1.00 88.69 281 ASN A CA 1
ATOM 2220 C C . ASN A 1 281 ? -37.964 -5.472 59.816 1.00 88.69 281 ASN A C 1
ATOM 2222 O O . ASN A 1 281 ? -37.240 -5.507 58.824 1.00 88.69 281 ASN A O 1
ATOM 2226 N N . ALA A 1 282 ? -37.925 -4.471 60.700 1.00 87.19 282 ALA A N 1
ATOM 2227 C CA . ALA A 1 282 ? -36.982 -3.358 60.624 1.00 87.19 282 ALA A CA 1
ATOM 2228 C C . ALA A 1 282 ? -35.524 -3.825 60.805 1.00 87.19 282 ALA A C 1
ATOM 2230 O O . ALA A 1 282 ? -34.671 -3.466 59.998 1.00 87.19 282 ALA A O 1
ATOM 2231 N N . GLU A 1 283 ? -35.244 -4.694 61.785 1.00 84.38 283 GLU A N 1
ATOM 2232 C CA . GLU A 1 283 ? -33.911 -5.290 61.985 1.00 84.38 283 GLU A CA 1
ATOM 2233 C C . GLU A 1 283 ? -33.461 -6.116 60.774 1.00 84.38 283 GLU A C 1
ATOM 2235 O O . GLU A 1 283 ? -32.338 -5.962 60.297 1.00 84.38 283 GLU A O 1
ATOM 2240 N N . LYS A 1 284 ? -34.357 -6.930 60.200 1.00 85.56 284 LYS A N 1
ATOM 2241 C CA . LYS A 1 284 ? -34.052 -7.693 58.978 1.00 85.56 284 LYS A CA 1
ATOM 2242 C C . LYS A 1 284 ? -33.656 -6.807 57.798 1.00 85.56 284 LYS A C 1
ATOM 2244 O O . LYS A 1 284 ? -32.809 -7.216 57.011 1.00 85.56 284 LYS A O 1
ATOM 2249 N N . LEU A 1 285 ? -34.259 -5.627 57.654 1.00 82.38 285 LEU A N 1
ATOM 2250 C CA . LEU A 1 285 ? -33.918 -4.688 56.580 1.00 82.38 285 LEU A CA 1
ATOM 2251 C C . LEU A 1 285 ? -32.534 -4.049 56.773 1.00 82.38 285 LEU A C 1
ATOM 2253 O O . LEU A 1 285 ? -31.909 -3.666 55.786 1.00 82.38 285 LEU A O 1
ATOM 2257 N N . ILE A 1 286 ? -32.042 -3.954 58.011 1.00 78.69 286 ILE A N 1
ATOM 2258 C CA . ILE A 1 286 ? -30.684 -3.479 58.307 1.00 78.69 286 ILE A CA 1
ATOM 2259 C C . ILE A 1 286 ? -29.661 -4.588 58.029 1.00 78.69 286 ILE A C 1
ATOM 2261 O O . ILE A 1 286 ? -28.657 -4.331 57.368 1.00 78.69 286 ILE A O 1
ATOM 2265 N N . ASP A 1 287 ? -29.938 -5.819 58.467 1.00 73.75 287 ASP A N 1
ATOM 2266 C CA . ASP A 1 287 ? -29.024 -6.960 58.307 1.00 73.75 287 ASP A CA 1
ATOM 2267 C C . ASP A 1 287 ? -28.898 -7.449 56.855 1.00 73.75 287 ASP A C 1
ATOM 2269 O O . ASP A 1 287 ? -27.876 -8.017 56.485 1.00 73.75 287 ASP A O 1
ATOM 2273 N N . GLN A 1 288 ? -29.918 -7.243 56.014 1.00 62.44 288 GLN A N 1
ATOM 2274 C CA . GLN A 1 288 ? -29.883 -7.632 54.595 1.00 62.44 288 GLN A CA 1
ATOM 2275 C C . GLN A 1 288 ? -29.155 -6.631 53.682 1.00 62.44 288 GLN A C 1
ATOM 2277 O O . GLN A 1 288 ? -28.926 -6.951 52.517 1.00 62.44 288 GLN A O 1
ATOM 2282 N N . ASN A 1 289 ? -28.807 -5.442 54.182 1.00 53.09 289 ASN A N 1
ATOM 2283 C CA . ASN A 1 289 ? -28.123 -4.386 53.425 1.00 53.09 289 ASN A CA 1
ATOM 2284 C C . ASN A 1 289 ? -26.637 -4.210 53.829 1.00 53.09 289 ASN A C 1
ATOM 2286 O O . ASN A 1 289 ? -26.041 -3.177 53.518 1.00 53.09 289 ASN A O 1
ATOM 2290 N N . LEU A 1 290 ? -26.046 -5.201 54.515 1.00 45.31 290 LEU A N 1
ATOM 2291 C CA . LEU A 1 290 ? -24.609 -5.349 54.816 1.00 45.31 290 LEU A CA 1
ATOM 2292 C C . LEU A 1 290 ? -24.021 -6.539 54.044 1.00 45.31 290 LEU A C 1
ATOM 2294 O O . LEU A 1 290 ? -22.838 -6.441 53.649 1.00 45.31 290 LEU A O 1
#

InterPro domains:
  IPR004089 Methyl-accepting chemotaxis protein (MCP) signalling domain [PF00015] (189-284)
  IPR004089 Methyl-accepting chemotaxis protein (MCP) signalling domain [PS50111] (120-290)
  IPR004089 Methyl-accepting chemotaxis protein (MCP) signalling domain [SM00283] (130-289)

Secondary structure (DSSP, 8-state):
-HHHHHHHHHHHHHHHHHHHHHHHHHSHHHHTTTHHHHHHHHHHHHHHHHHHHHIIIIIHHHHHHHHHHHHHHSSSS--TTSPP---S-HHHHHHHHHHHHHHHHHHHHHHHHHHHHHHHHHHHHHHHHHHHHHHHHHHHHHHHHHHHHHHHHHHHHHHHHHHHHHHHHHHHHHHHHHHHHHHHHHHHHHHHHHHHHHHHHHHHHHHHHHHHHHHHHHHHHHHHHHHHHHHHHHHHHHHHHHTGGGGHHHHHHHHHHHHHHHHHHHHHHHHHHHHHHHHHHHHHHHHTT-

pLDDT: mean 87.11, std 10.44, range [45.31, 98.31]

Foldseek 3Di:
DCCVLVVVCVVLVVVLVVVLVVCCVPCVVVCVVPSVVVNVVSVVVSVVVSVVVCCVQPVVQVVLQVVVVCVQVVDPDRDLVDDRDHHPPVVRVVVVVVVSVVVVVVVVVVVVVVVVVVVVVVVVVVVVVVVVVVVVVVVVVVVVVVVVVVVVVVVVVVVVVVVVVVVVVVVVVVVVVVVVVVVVVVVVVVVVVVVVVVVVVLVVLVVVLVVLVVVLVVLVVQLVVLVVQLVVLVVQLVVLVVVPPVSVVSNVVSVVSNVVSVVSNVVSVVVNVVSVVSNVVSVVSNVVVD

Organism: Hippea maritima (strain ATCC 700847 / DSM 10411 / MH2) (NCBI:txid760142)

Radius of gyration: 87.05 Å; chains: 1; bounding box: 158×35×221 Å